Protein AF-A0A832M2N7-F1 (afdb_monomer)

Mean predicted aligned error: 11.15 Å

Nearest PDB structures (foldseek):
  5nnv-assembly1_A  TM=4.434E-01  e=3.931E-01  Bacillus subtilis subsp. subtilis str. 168
  3zx6-assembly1_A  TM=3.342E-01  e=1.175E-01  Archaeoglobus fulgidus DSM 4304
  2z0n-assembly1_A-2  TM=2.954E-01  e=1.966E+00  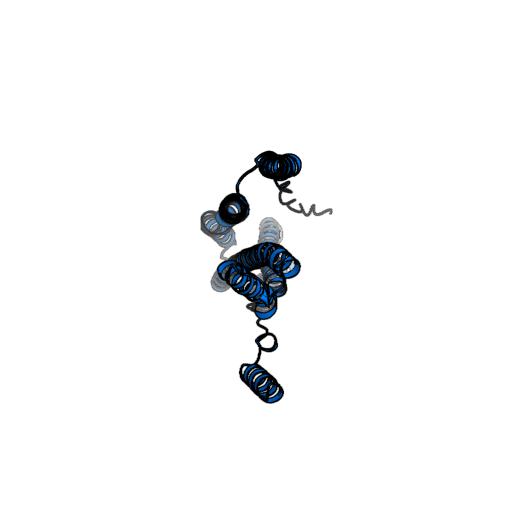Homo sapiens
  4tql-assembly1_A  TM=3.408E-01  e=3.977E+00  synthetic construct

Sequence (297 aa):
MHGLGAIVQTPQHKPKKLNSAALSHLLSQAVEFLVKFKLPDSWKRLIFLGILILIAHGVWKVFCGTGEDIAGKLFHSSEHAVANNNLKDDEKKLASAIQSINPKTVPLAAKHRLKEQTLKVKSRAVNQFKLTTYFYKQFFIAVSMSTMGAVVSVVTLFSISKTGWDNCKSKPLVDIFIVSAGVTVLFSSSIFVFQLEKNITENKTLYLAYAALEDRILTYLATQQFRLSQLANSEVGSSSSTKKEIKRFENRPLEVISLIDGELAAINNIAIGFDATKIPNYQDLQKLTNEVSSNDR

Organism: NCBI:txid2282168

Radius of gyration: 30.92 Å; Cα contacts (8 Å, |Δi|>4): 160; chains: 1; bounding box: 83×36×95 Å

pLDDT: mean 79.58, std 15.97, range [31.0, 96.81]

Structure (mmCIF, N/CA/C/O backbone):
data_AF-A0A832M2N7-F1
#
_entry.id   AF-A0A832M2N7-F1
#
loop_
_atom_site.group_PDB
_atom_site.id
_atom_site.type_symbol
_atom_site.label_atom_id
_atom_site.label_alt_id
_atom_site.label_comp_id
_atom_site.label_asym_id
_atom_site.label_entity_id
_atom_site.label_seq_id
_atom_site.pdbx_PDB_ins_code
_atom_site.Cartn_x
_atom_site.Cartn_y
_atom_site.Cartn_z
_atom_site.occupancy
_atom_site.B_iso_or_equiv
_atom_site.auth_seq_id
_atom_site.auth_comp_id
_atom_site.auth_asym_id
_atom_site.auth_atom_id
_atom_site.pdbx_PDB_model_num
ATOM 1 N N . MET A 1 1 ? 33.193 -10.007 -12.719 1.00 36.97 1 MET A N 1
ATOM 2 C CA . MET A 1 1 ? 33.060 -8.561 -12.440 1.00 36.97 1 MET A CA 1
ATOM 3 C C . MET A 1 1 ? 31.957 -8.385 -11.413 1.00 36.97 1 MET A C 1
ATOM 5 O O . MET A 1 1 ? 30.800 -8.632 -11.723 1.00 36.97 1 MET A O 1
ATOM 9 N N . HIS A 1 2 ? 32.344 -8.091 -10.173 1.00 32.78 2 HIS A N 1
ATOM 10 C CA . HIS A 1 2 ? 31.445 -7.950 -9.030 1.00 32.78 2 HIS A CA 1
ATOM 11 C C . HIS A 1 2 ? 30.699 -6.616 -9.118 1.00 32.78 2 HIS A C 1
ATOM 13 O O . HIS A 1 2 ? 31.280 -5.561 -8.879 1.00 32.78 2 HIS A O 1
ATOM 19 N N . GLY A 1 3 ? 29.419 -6.663 -9.485 1.00 31.39 3 GLY A N 1
ATOM 20 C CA . GLY A 1 3 ? 28.513 -5.533 -9.332 1.00 31.39 3 GLY A CA 1
ATOM 21 C C . GLY A 1 3 ? 28.094 -5.434 -7.872 1.00 31.39 3 GLY A C 1
ATOM 22 O O . GLY A 1 3 ? 27.278 -6.226 -7.407 1.00 31.39 3 GLY A O 1
ATOM 23 N N . LEU A 1 4 ? 28.684 -4.484 -7.150 1.00 33.03 4 LEU A N 1
ATOM 24 C CA . LEU A 1 4 ? 28.200 -4.015 -5.857 1.00 33.03 4 LEU A CA 1
ATOM 25 C C . LEU A 1 4 ? 26.808 -3.406 -6.061 1.00 33.03 4 LEU A C 1
ATOM 27 O O . LEU A 1 4 ? 26.667 -2.212 -6.315 1.00 33.03 4 LEU A O 1
ATOM 31 N N . GLY A 1 5 ? 25.774 -4.240 -5.961 1.00 32.72 5 GLY A N 1
ATOM 32 C CA . GLY A 1 5 ? 24.434 -3.779 -5.643 1.00 32.72 5 GLY A CA 1
ATOM 33 C C . GLY A 1 5 ? 24.490 -3.197 -4.240 1.00 32.72 5 GLY A C 1
ATOM 34 O O . GLY A 1 5 ? 24.406 -3.935 -3.259 1.00 32.72 5 GLY A O 1
ATOM 35 N N . ALA A 1 6 ? 24.706 -1.887 -4.139 1.00 33.28 6 ALA A N 1
ATOM 36 C CA . ALA A 1 6 ? 24.492 -1.166 -2.901 1.00 33.28 6 ALA A CA 1
ATOM 37 C C . ALA A 1 6 ? 23.000 -1.292 -2.585 1.00 33.28 6 ALA A C 1
ATOM 39 O O . ALA A 1 6 ? 22.175 -0.519 -3.066 1.00 33.28 6 ALA A O 1
ATOM 40 N N . ILE A 1 7 ? 22.653 -2.319 -1.806 1.00 34.75 7 ILE A N 1
ATOM 41 C CA . ILE A 1 7 ? 21.410 -2.350 -1.053 1.00 34.75 7 ILE A CA 1
ATOM 42 C C . ILE A 1 7 ? 21.445 -1.045 -0.273 1.00 34.75 7 ILE A C 1
ATOM 44 O O . ILE A 1 7 ? 22.246 -0.900 0.652 1.00 34.75 7 ILE A O 1
ATOM 48 N N . VAL A 1 8 ? 20.647 -0.068 -0.703 1.00 35.53 8 VAL A N 1
ATOM 49 C CA . VAL A 1 8 ? 20.371 1.124 0.085 1.00 35.53 8 VAL A CA 1
ATOM 50 C C . VAL A 1 8 ? 19.789 0.583 1.380 1.00 35.53 8 VAL A C 1
ATOM 52 O O . VAL A 1 8 ? 18.621 0.200 1.441 1.00 35.53 8 VAL A O 1
ATOM 55 N N . GLN A 1 9 ? 20.643 0.446 2.395 1.00 31.00 9 GLN A N 1
ATOM 56 C CA . GLN A 1 9 ? 20.217 0.190 3.753 1.00 31.00 9 GLN A CA 1
ATOM 57 C C . GLN A 1 9 ? 19.400 1.415 4.122 1.00 31.00 9 GLN A C 1
ATOM 59 O O . GLN A 1 9 ? 19.942 2.455 4.494 1.00 31.00 9 GLN A O 1
ATOM 64 N N . THR A 1 10 ? 18.083 1.316 3.947 1.00 34.94 10 THR A N 1
ATOM 65 C CA . THR A 1 10 ? 17.155 2.280 4.516 1.00 34.94 10 THR A CA 1
ATOM 66 C C . THR A 1 10 ? 17.544 2.406 5.983 1.00 34.94 10 THR A C 1
ATOM 68 O O . THR A 1 10 ? 17.626 1.362 6.645 1.00 34.94 10 THR A O 1
ATOM 71 N N . PRO A 1 11 ? 17.855 3.615 6.483 1.00 33.84 11 PRO A N 1
ATOM 72 C CA . PRO A 1 11 ? 18.283 3.788 7.857 1.00 33.84 11 PRO A CA 1
ATOM 73 C C . PRO A 1 11 ? 17.260 3.091 8.746 1.00 33.84 11 PRO A C 1
ATOM 75 O O . PRO A 1 11 ? 16.079 3.436 8.736 1.00 33.84 11 PRO A O 1
ATOM 78 N N . GLN A 1 12 ? 17.715 2.051 9.450 1.00 35.31 12 GLN A N 1
ATOM 79 C CA . GLN A 1 12 ? 16.959 1.372 10.493 1.00 35.31 12 GLN A CA 1
ATOM 80 C C . GLN A 1 12 ? 16.693 2.427 11.559 1.00 35.31 12 GLN A C 1
ATOM 82 O O . GLN A 1 12 ? 17.495 2.636 12.472 1.00 35.31 12 GLN A O 1
ATOM 87 N N . HIS A 1 13 ? 15.600 3.165 11.388 1.00 38.00 13 HIS A N 1
ATOM 88 C CA . HIS A 1 13 ? 15.155 4.141 12.352 1.00 38.00 13 HIS A CA 1
ATOM 89 C C . HIS A 1 13 ? 14.750 3.323 13.568 1.00 38.00 13 HIS A C 1
ATOM 91 O O . HIS A 1 13 ? 13.646 2.786 13.625 1.00 38.00 13 HIS A O 1
ATOM 97 N N . LYS A 1 14 ? 15.675 3.168 14.526 1.00 39.03 14 LYS A N 1
ATOM 98 C CA . LYS A 1 14 ? 15.347 2.615 15.835 1.00 39.03 14 LYS A CA 1
ATOM 99 C C . LYS A 1 14 ? 14.176 3.462 16.325 1.00 39.03 14 LYS A C 1
ATOM 101 O O . LYS A 1 14 ? 14.361 4.678 16.476 1.00 39.03 14 LYS A O 1
ATOM 106 N N . PRO A 1 15 ? 12.968 2.894 16.486 1.00 45.03 15 PRO A N 1
ATOM 107 C CA . PRO A 1 15 ? 11.883 3.658 17.064 1.00 45.03 15 PRO A CA 1
ATOM 108 C C . PRO A 1 15 ? 12.415 4.166 18.400 1.00 45.03 15 PRO A C 1
ATOM 110 O O . PRO A 1 15 ? 13.055 3.401 19.132 1.00 45.03 15 PRO A O 1
ATOM 113 N N . LYS A 1 16 ? 12.234 5.462 18.693 1.00 50.84 16 LYS A N 1
ATOM 114 C CA . LYS A 1 16 ? 12.443 5.956 20.057 1.00 50.84 16 LYS A CA 1
ATOM 115 C C . LYS A 1 16 ? 11.579 5.051 20.918 1.00 50.84 16 LYS A C 1
ATOM 117 O O . LYS A 1 16 ? 10.356 5.134 20.840 1.00 50.84 16 LYS A O 1
ATOM 122 N N . LYS A 1 17 ? 12.212 4.110 21.628 1.00 49.06 17 LYS A N 1
ATOM 123 C CA . LYS A 1 17 ? 11.507 3.180 22.496 1.00 49.06 17 LYS A CA 1
ATOM 124 C C . LYS A 1 17 ? 10.756 4.072 23.461 1.00 49.06 17 LYS A C 1
ATOM 126 O O . LYS A 1 17 ? 11.385 4.794 24.235 1.00 49.06 17 LYS A O 1
ATOM 131 N N . LEU A 1 18 ? 9.430 4.078 23.344 1.00 50.06 18 LEU A N 1
ATOM 132 C CA . LEU A 1 18 ? 8.576 4.629 24.375 1.00 50.06 18 LEU A CA 1
ATOM 133 C C . LEU A 1 18 ? 9.081 3.976 25.660 1.00 50.06 18 LEU A C 1
ATOM 135 O O . LEU A 1 18 ? 9.142 2.747 25.722 1.00 50.06 18 LEU A O 1
ATOM 139 N N . ASN A 1 19 ? 9.609 4.777 26.586 1.00 72.50 19 ASN A N 1
ATOM 140 C CA . ASN A 1 19 ? 10.281 4.243 27.757 1.00 72.50 19 ASN A CA 1
ATOM 141 C C . ASN A 1 19 ? 9.211 3.518 28.574 1.00 72.50 19 ASN A C 1
ATOM 143 O O . ASN A 1 19 ? 8.433 4.156 29.281 1.00 72.50 19 ASN A O 1
ATOM 147 N N . SER A 1 20 ? 9.111 2.200 28.403 1.00 64.25 20 SER A N 1
ATOM 148 C CA . SER A 1 20 ? 8.071 1.383 29.025 1.00 64.25 20 SER A CA 1
ATOM 149 C C . SER A 1 20 ? 8.113 1.533 30.540 1.00 64.25 20 SER A C 1
ATOM 151 O O . SER A 1 20 ? 7.063 1.514 31.169 1.00 64.25 20 SER A O 1
ATOM 153 N N . ALA A 1 21 ? 9.302 1.806 31.092 1.00 72.12 21 ALA A N 1
ATOM 154 C CA . ALA A 1 21 ? 9.511 2.135 32.493 1.00 72.12 21 ALA A CA 1
ATOM 155 C C . ALA A 1 21 ? 8.825 3.447 32.912 1.00 72.12 21 ALA A C 1
ATOM 157 O O . ALA A 1 21 ? 8.269 3.525 34.002 1.00 72.12 21 ALA A O 1
ATOM 158 N N . ALA A 1 22 ? 8.812 4.473 32.056 1.00 72.12 22 ALA A N 1
ATOM 159 C CA . ALA A 1 22 ? 8.130 5.733 32.356 1.00 72.12 22 ALA A CA 1
ATOM 160 C C . ALA A 1 22 ? 6.604 5.561 32.342 1.00 72.12 22 ALA A C 1
ATOM 162 O O . ALA A 1 22 ? 5.918 6.099 33.209 1.00 72.12 22 ALA A O 1
ATOM 163 N N . LEU A 1 23 ? 6.075 4.772 31.398 1.00 66.62 23 LEU A N 1
ATOM 164 C CA . LEU A 1 23 ? 4.641 4.486 31.320 1.00 66.62 23 LEU A CA 1
ATOM 165 C C . LEU A 1 23 ? 4.178 3.598 32.487 1.00 66.62 23 LEU A C 1
ATOM 167 O O . LEU A 1 23 ? 3.158 3.887 33.108 1.00 66.62 23 LEU A O 1
ATOM 171 N N . SER A 1 24 ? 4.941 2.551 32.823 1.00 70.81 24 SER A N 1
ATOM 172 C CA . SER A 1 24 ? 4.634 1.675 33.959 1.00 70.81 24 SER A CA 1
ATOM 173 C C . SER A 1 24 ? 4.726 2.419 35.289 1.00 70.81 24 SER A C 1
ATOM 175 O O . SER A 1 24 ? 3.896 2.198 36.163 1.00 70.81 24 SER A O 1
ATOM 177 N N . HIS A 1 25 ? 5.686 3.336 35.433 1.00 76.56 25 HIS A N 1
ATOM 178 C CA . HIS A 1 25 ? 5.817 4.168 36.627 1.00 76.56 25 HIS A CA 1
ATOM 179 C C . HIS A 1 25 ? 4.642 5.146 36.778 1.00 76.56 25 HIS A C 1
ATOM 181 O O . HIS A 1 25 ? 4.087 5.265 37.867 1.00 76.56 25 HIS A O 1
ATOM 187 N N . LEU A 1 26 ? 4.198 5.786 35.689 1.00 70.50 26 LEU A N 1
ATOM 188 C CA . LEU A 1 26 ? 3.006 6.647 35.690 1.00 70.50 26 LEU A CA 1
ATOM 189 C C . LEU A 1 26 ? 1.730 5.875 36.051 1.00 70.50 26 LEU A C 1
ATOM 191 O O . LEU A 1 26 ? 0.936 6.346 36.864 1.00 70.50 26 LEU A O 1
ATOM 195 N N . LEU A 1 27 ? 1.550 4.676 35.486 1.00 69.25 27 LEU A N 1
ATOM 196 C CA . LEU A 1 27 ? 0.417 3.806 35.814 1.00 69.25 27 LEU A CA 1
ATOM 197 C C . LEU A 1 27 ? 0.468 3.342 37.275 1.00 69.25 27 LEU A C 1
ATOM 199 O O . LEU A 1 27 ? -0.551 3.383 37.959 1.00 69.25 27 LEU A O 1
ATOM 203 N N . SER A 1 28 ? 1.650 2.973 37.775 1.00 76.25 28 SER A N 1
ATOM 204 C CA . SER A 1 28 ? 1.849 2.585 39.176 1.00 76.25 28 SER A CA 1
ATOM 205 C C . SER A 1 28 ? 1.520 3.732 40.134 1.00 76.25 28 SER A C 1
ATOM 207 O O . SER A 1 28 ? 0.791 3.528 41.100 1.00 76.25 28 SER A O 1
ATOM 209 N N . GLN A 1 29 ? 1.983 4.954 39.845 1.00 75.69 29 GLN A N 1
ATOM 210 C CA . GLN A 1 29 ? 1.681 6.131 40.666 1.00 75.69 29 GLN A CA 1
ATOM 211 C C . GLN A 1 29 ? 0.193 6.493 40.649 1.00 75.69 29 GLN A C 1
ATOM 213 O O . GLN A 1 29 ? -0.363 6.840 41.690 1.00 75.69 29 GLN A O 1
ATOM 218 N N . ALA A 1 30 ? -0.475 6.379 39.498 1.00 66.00 30 ALA A N 1
ATOM 219 C CA . ALA A 1 30 ? -1.913 6.621 39.401 1.00 66.00 30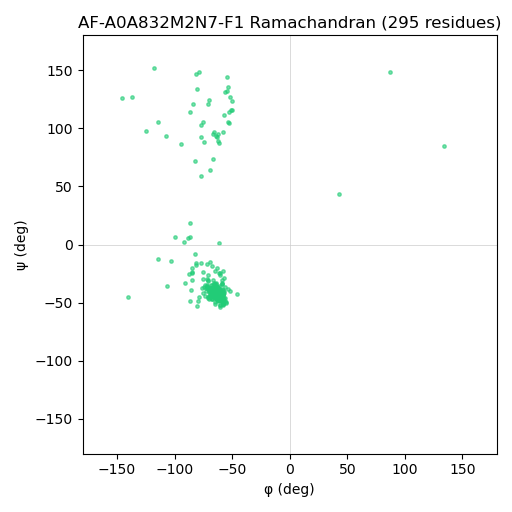 ALA A CA 1
ATOM 220 C C . ALA A 1 30 ? -2.723 5.599 40.221 1.00 66.00 30 ALA A C 1
ATOM 222 O O . ALA A 1 30 ? -3.681 5.974 40.902 1.00 66.00 30 ALA A O 1
ATOM 223 N N . VAL A 1 31 ? -2.318 4.324 40.204 1.00 71.62 31 VAL A N 1
ATOM 224 C CA . VAL A 1 31 ? -2.941 3.260 41.007 1.00 71.62 31 VAL A CA 1
ATOM 225 C C . VAL A 1 31 ? -2.695 3.479 42.501 1.00 71.62 31 VAL A C 1
ATOM 227 O O . VAL A 1 31 ? -3.646 3.434 43.279 1.00 71.62 31 VAL A O 1
ATOM 230 N N . GLU A 1 32 ? -1.464 3.780 42.921 1.00 75.88 32 GLU A N 1
ATOM 231 C CA . GLU A 1 32 ? -1.165 4.072 44.331 1.00 75.88 32 GLU A CA 1
ATOM 232 C C . GLU A 1 32 ? -1.924 5.296 44.853 1.00 75.88 32 GLU A C 1
ATOM 234 O O . GLU A 1 32 ? -2.424 5.284 45.983 1.00 75.88 32 GLU A O 1
ATOM 239 N N . PHE A 1 33 ? -2.060 6.339 44.030 1.00 72.19 33 PHE A N 1
ATOM 240 C CA . PHE A 1 33 ? -2.830 7.532 44.372 1.00 72.19 33 PHE A CA 1
ATOM 241 C C . PHE A 1 33 ? -4.315 7.205 44.594 1.00 72.19 33 PHE A C 1
ATOM 243 O O . PHE A 1 33 ? -4.911 7.651 45.579 1.00 72.19 33 PHE A O 1
ATOM 250 N N . LEU A 1 34 ? -4.897 6.365 43.731 1.00 57.31 34 LEU A N 1
ATOM 251 C CA . LEU A 1 34 ? -6.278 5.887 43.856 1.00 57.31 34 LEU A CA 1
ATOM 252 C C . LEU A 1 34 ? -6.500 5.004 45.093 1.00 57.31 34 LEU A C 1
ATOM 254 O O . LEU A 1 34 ? -7.577 5.052 45.686 1.00 57.31 34 LEU A O 1
ATOM 258 N N . VAL A 1 35 ? -5.500 4.213 45.490 1.00 71.69 35 VAL A N 1
ATOM 259 C CA . VAL A 1 35 ? -5.583 3.332 46.666 1.00 71.69 35 VAL A CA 1
ATOM 260 C C . VAL A 1 35 ? -5.451 4.119 47.976 1.00 71.69 35 VAL A C 1
ATOM 262 O O . VAL A 1 35 ? -6.140 3.803 48.947 1.00 71.69 35 VAL A O 1
ATOM 265 N N . LYS A 1 36 ? -4.606 5.158 48.026 1.00 78.88 36 LYS A N 1
ATOM 266 C CA . LYS A 1 36 ? -4.359 5.934 49.258 1.00 78.88 36 LYS A CA 1
ATOM 267 C C . LYS A 1 36 ? -5.487 6.895 49.640 1.00 78.88 36 LYS A C 1
ATOM 269 O O . LYS A 1 36 ? -5.671 7.158 50.828 1.00 78.88 36 LYS A O 1
ATOM 274 N N . PHE A 1 37 ? -6.245 7.427 48.684 1.00 67.31 37 PHE A N 1
ATOM 275 C CA . PHE A 1 37 ? -7.312 8.379 48.996 1.00 67.31 37 PHE A CA 1
ATOM 276 C C . PHE A 1 37 ? -8.634 7.668 49.332 1.00 67.31 37 PHE A C 1
ATOM 278 O O . PHE A 1 37 ? -9.286 7.075 48.471 1.00 67.31 37 PHE A O 1
ATOM 285 N N . LYS A 1 38 ? -9.085 7.792 50.593 1.00 82.00 38 LYS A N 1
ATOM 286 C CA . LYS A 1 38 ? -10.446 7.431 51.047 1.00 82.00 38 LYS A CA 1
ATOM 287 C C . LYS A 1 38 ? -11.489 8.401 50.471 1.00 82.00 38 LYS A C 1
ATOM 289 O O . LYS A 1 38 ? -12.134 9.154 51.191 1.00 82.00 38 LYS A O 1
ATOM 294 N N . LEU A 1 39 ? -11.635 8.408 49.154 1.00 76.44 39 LEU A N 1
ATOM 295 C CA . LEU A 1 39 ? -12.686 9.155 48.479 1.00 76.44 39 LEU A CA 1
ATOM 296 C C . LEU A 1 39 ? -14.019 8.398 48.571 1.00 76.44 39 LEU A C 1
ATOM 298 O O . LEU A 1 39 ? -14.017 7.161 48.560 1.00 76.44 39 LEU A O 1
ATOM 302 N N . PRO A 1 40 ? -15.157 9.111 48.617 1.00 82.56 40 PRO A N 1
ATOM 303 C CA . PRO A 1 40 ? -16.463 8.497 48.418 1.00 82.56 40 PRO A CA 1
ATOM 304 C C . PRO A 1 40 ? -16.488 7.739 47.084 1.00 82.56 40 PRO A C 1
ATOM 306 O O . PRO A 1 40 ? -15.895 8.187 46.100 1.00 82.56 40 PRO A O 1
ATOM 309 N N . ASP A 1 41 ? -17.178 6.600 47.019 1.00 75.56 41 ASP A N 1
ATOM 310 C CA . ASP A 1 41 ? -17.127 5.723 45.838 1.00 75.56 41 ASP A CA 1
ATOM 311 C C . ASP A 1 41 ? -17.622 6.392 44.544 1.00 75.56 41 ASP A C 1
ATOM 313 O O . ASP A 1 41 ? -17.182 6.031 43.451 1.00 75.56 41 ASP A O 1
ATOM 317 N N . SER A 1 42 ? -18.469 7.420 44.648 1.00 70.94 42 SER A N 1
ATOM 318 C CA . SER A 1 42 ? -18.873 8.269 43.520 1.00 70.94 42 SER A CA 1
ATOM 319 C C . SER A 1 42 ? -17.702 9.059 42.918 1.00 70.94 42 SER A C 1
ATOM 321 O O . SER A 1 42 ? -17.574 9.142 41.697 1.00 70.94 42 SER A O 1
ATOM 323 N N . TRP A 1 43 ? -16.800 9.575 43.755 1.00 75.62 43 TRP A N 1
ATOM 324 C CA . TRP A 1 43 ? -15.626 10.337 43.326 1.00 75.62 43 TRP A CA 1
ATOM 325 C C . TRP A 1 43 ? -14.538 9.447 42.731 1.00 75.62 43 TRP A C 1
ATOM 327 O O . TRP A 1 43 ? -13.925 9.821 41.732 1.00 75.62 43 TRP A O 1
ATOM 337 N N . LYS A 1 44 ? -14.342 8.237 43.273 1.00 73.38 44 LYS A N 1
ATOM 338 C CA . LYS A 1 44 ? -13.405 7.260 42.694 1.00 73.38 44 LYS A CA 1
ATOM 339 C C . LYS A 1 44 ? -13.772 6.922 41.250 1.00 73.38 44 LYS A C 1
ATOM 341 O O . LYS A 1 44 ? -12.889 6.871 40.403 1.00 73.38 44 LYS A O 1
ATOM 346 N N . ARG A 1 45 ? -15.067 6.756 40.952 1.00 70.19 45 ARG A N 1
ATOM 347 C CA . ARG A 1 45 ? -15.557 6.482 39.589 1.00 70.19 45 ARG A CA 1
ATOM 348 C C . ARG A 1 45 ? -15.286 7.644 38.632 1.00 70.19 45 ARG A C 1
ATOM 350 O O . ARG A 1 45 ? -14.803 7.404 37.532 1.00 70.19 45 ARG A O 1
ATOM 357 N N . LEU A 1 46 ? -15.545 8.883 39.056 1.00 69.56 46 LEU A N 1
ATOM 358 C CA . LEU A 1 46 ? -15.286 10.088 38.253 1.00 69.56 46 LEU A CA 1
ATOM 359 C C . LEU A 1 46 ? -13.797 10.286 37.959 1.00 69.56 46 LEU A C 1
ATOM 361 O O . LEU A 1 46 ? -13.424 10.550 36.819 1.00 69.56 46 LEU A O 1
ATOM 365 N N . ILE A 1 47 ? -12.943 10.110 38.968 1.00 73.12 47 ILE A N 1
ATOM 366 C CA . ILE A 1 47 ? -11.489 10.234 38.811 1.00 73.12 47 ILE A CA 1
ATOM 367 C C . ILE A 1 47 ? -10.956 9.120 37.912 1.00 73.12 47 ILE A C 1
ATOM 369 O O . ILE A 1 47 ? -10.144 9.389 37.031 1.00 73.12 47 ILE A O 1
ATOM 373 N N . PHE A 1 48 ? -11.450 7.890 38.070 1.00 71.06 48 PHE A N 1
ATOM 374 C CA . PHE A 1 48 ? -11.065 6.781 37.202 1.00 71.06 48 PHE A CA 1
ATOM 375 C C . PHE A 1 48 ? -11.461 7.048 35.747 1.00 71.06 48 PHE A C 1
ATOM 377 O O . PHE A 1 48 ? -10.636 6.871 34.857 1.00 71.06 48 PHE A O 1
ATOM 384 N N . LEU A 1 49 ? -12.678 7.548 35.507 1.00 69.56 49 LEU A N 1
ATOM 385 C CA . LEU A 1 49 ? -13.140 7.929 34.171 1.00 69.56 49 LEU A CA 1
ATOM 386 C C . LEU A 1 49 ? -12.282 9.055 33.576 1.00 69.56 49 LEU A C 1
ATOM 38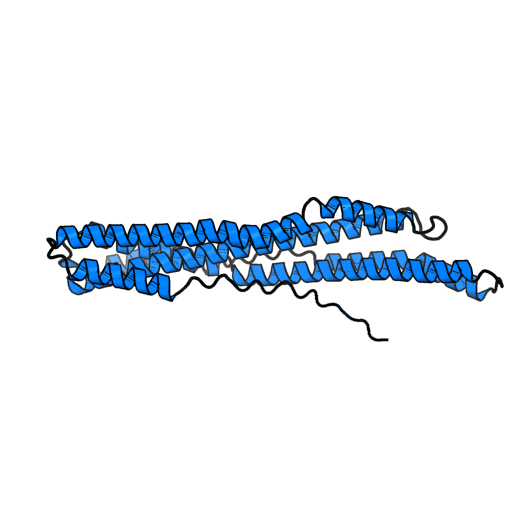8 O O . LEU A 1 49 ? -11.883 8.975 32.419 1.00 69.56 49 LEU A O 1
ATOM 392 N N . GLY A 1 50 ? -11.948 10.073 34.375 1.00 72.56 50 GLY A N 1
ATOM 393 C CA . GLY A 1 50 ? -11.078 11.177 33.967 1.00 72.56 50 GLY A CA 1
ATOM 394 C C . GLY A 1 50 ? -9.663 10.717 33.613 1.00 72.56 50 GLY A C 1
ATOM 395 O O . GLY A 1 50 ? -9.124 11.131 32.590 1.00 72.56 50 GLY A O 1
ATOM 396 N N . ILE A 1 51 ? -9.086 9.803 34.399 1.00 72.88 51 ILE A N 1
ATOM 397 C CA . ILE A 1 51 ? -7.793 9.171 34.098 1.00 72.88 51 ILE A CA 1
ATOM 398 C C . ILE A 1 51 ? -7.891 8.352 32.810 1.00 72.88 51 ILE A C 1
ATOM 400 O O . ILE A 1 51 ? -6.999 8.434 31.974 1.00 72.88 51 ILE A O 1
ATOM 404 N N . LEU A 1 52 ? -8.980 7.612 32.603 1.00 71.00 52 LEU A N 1
ATOM 405 C CA . LEU A 1 52 ? -9.187 6.811 31.396 1.00 71.00 52 LEU A CA 1
ATOM 406 C C . LEU A 1 52 ? -9.330 7.688 30.149 1.00 71.00 52 LEU A C 1
ATOM 408 O O . LEU A 1 52 ? -8.738 7.375 29.122 1.00 71.00 52 LEU A O 1
ATOM 412 N N . ILE A 1 53 ? -10.034 8.817 30.253 1.00 73.56 53 ILE A N 1
ATOM 413 C CA . ILE A 1 53 ? -10.140 9.824 29.189 1.00 73.56 53 ILE A CA 1
ATOM 414 C C . ILE A 1 53 ? -8.783 10.480 28.934 1.00 73.56 53 ILE A C 1
ATOM 416 O O . ILE A 1 53 ? -8.412 10.656 27.780 1.00 73.56 53 ILE A O 1
ATOM 420 N N . LEU A 1 54 ? -8.009 10.806 29.971 1.00 69.50 54 LEU A N 1
ATOM 421 C CA . LEU A 1 54 ? -6.670 11.383 29.821 1.00 69.50 54 LEU A CA 1
ATOM 422 C C . LEU A 1 54 ? -5.669 10.387 29.230 1.00 69.50 54 LEU A C 1
ATOM 424 O O . LEU A 1 54 ? -4.845 10.785 28.412 1.00 69.50 54 LEU A O 1
ATOM 428 N N . ILE A 1 55 ? -5.754 9.105 29.589 1.00 72.50 55 ILE A N 1
ATOM 429 C CA . ILE A 1 55 ? -4.963 8.034 28.975 1.00 72.50 55 ILE A CA 1
ATOM 430 C C . ILE A 1 55 ? -5.413 7.842 27.534 1.00 72.50 55 ILE A C 1
ATOM 432 O O . ILE A 1 55 ? -4.566 7.818 26.656 1.00 72.50 55 ILE A O 1
ATOM 436 N N . ALA A 1 56 ? -6.714 7.772 27.255 1.00 68.25 56 ALA A N 1
ATOM 437 C CA . ALA A 1 56 ? -7.227 7.638 25.897 1.00 68.25 56 ALA A CA 1
ATOM 438 C C . ALA A 1 56 ? -6.833 8.838 25.028 1.00 68.25 56 ALA A C 1
ATOM 440 O O . ALA A 1 56 ? -6.377 8.654 23.909 1.00 68.25 56 ALA A O 1
ATOM 441 N N . HIS A 1 57 ? -6.925 10.057 25.554 1.00 72.31 57 HIS A N 1
ATOM 442 C CA . HIS A 1 57 ? -6.529 11.285 24.873 1.00 72.31 57 HIS A CA 1
ATOM 443 C C . HIS A 1 57 ? -5.006 11.421 24.756 1.00 72.31 57 HIS A C 1
ATOM 445 O O . HIS A 1 57 ? -4.512 11.933 23.759 1.00 72.31 57 HIS A O 1
ATOM 451 N N . GLY A 1 58 ? -4.240 10.954 25.743 1.00 70.12 58 GLY A N 1
ATOM 452 C CA . GLY A 1 58 ? -2.780 10.896 25.701 1.00 70.12 58 GLY A CA 1
ATOM 453 C C . GLY A 1 58 ? -2.292 9.864 24.689 1.00 70.12 58 GLY A C 1
ATOM 454 O O . GLY A 1 58 ? -1.450 10.181 23.858 1.00 70.12 58 GLY A O 1
ATOM 455 N N . VAL A 1 59 ? -2.883 8.669 24.691 1.00 68.00 59 VAL A N 1
ATOM 456 C CA . VAL A 1 59 ? -2.672 7.625 23.684 1.00 68.00 59 VAL A CA 1
ATOM 457 C C . VAL A 1 59 ? -3.104 8.134 22.322 1.00 68.00 59 VAL A C 1
ATOM 459 O O . VAL A 1 59 ? -2.336 7.965 21.397 1.00 68.00 59 VAL A O 1
ATOM 462 N N . TRP A 1 60 ? -4.233 8.831 22.192 1.00 70.44 60 TRP A N 1
ATOM 463 C CA . TRP A 1 60 ? -4.676 9.461 20.946 1.00 70.44 60 TRP A CA 1
ATOM 464 C C . TRP A 1 60 ? -3.729 10.570 20.491 1.00 70.44 60 TRP A C 1
ATOM 466 O O . TRP A 1 60 ? -3.363 10.606 19.332 1.00 70.44 60 TRP A O 1
ATOM 476 N N . LYS A 1 61 ? -3.247 11.453 21.369 1.00 67.62 61 LYS A N 1
ATOM 477 C CA . LYS A 1 61 ? -2.258 12.482 21.002 1.00 67.62 61 LYS A CA 1
ATOM 478 C C . LYS A 1 61 ? -0.904 11.888 20.647 1.00 67.62 61 LYS A C 1
ATOM 480 O O . LYS A 1 61 ? -0.234 12.412 19.768 1.00 67.62 61 LYS A O 1
ATOM 485 N N . VAL A 1 62 ? -0.490 10.811 21.301 1.00 63.53 62 VAL A N 1
ATOM 486 C CA . VAL A 1 62 ? 0.719 10.081 20.917 1.00 63.53 62 VAL A CA 1
ATOM 487 C C . VAL A 1 62 ? 0.458 9.341 19.602 1.00 63.53 62 VAL A C 1
ATOM 489 O O . VAL A 1 62 ? 1.220 9.478 18.667 1.00 63.53 62 VAL A O 1
ATOM 492 N N . PHE A 1 63 ? -0.664 8.662 19.416 1.00 61.38 63 PHE A N 1
ATOM 493 C CA . PHE A 1 63 ? -0.948 7.931 18.180 1.00 61.38 63 PHE A CA 1
ATOM 494 C C . PHE A 1 63 ? -1.221 8.835 16.980 1.00 61.38 63 PHE A C 1
ATOM 496 O O . PHE A 1 63 ? -0.679 8.586 15.913 1.00 61.38 63 PHE A O 1
ATOM 503 N N . CYS A 1 64 ? -2.014 9.888 17.131 1.00 61.88 64 CYS A N 1
ATOM 504 C CA . CYS A 1 64 ? -2.306 10.857 16.082 1.00 61.88 64 CYS A CA 1
ATOM 505 C C . CYS A 1 64 ? -1.175 11.865 15.938 1.00 61.88 64 CYS A C 1
ATOM 507 O O . CYS A 1 64 ? -0.688 12.042 14.839 1.00 61.88 64 CYS A O 1
ATOM 509 N N . GLY A 1 65 ? -0.684 12.463 17.024 1.00 58.16 65 GLY A N 1
ATOM 510 C CA . GLY A 1 65 ? 0.389 13.458 16.953 1.00 58.16 65 GLY A CA 1
ATOM 511 C C . GLY A 1 65 ? 1.762 12.843 16.697 1.00 58.16 65 GLY A C 1
ATOM 512 O O . GLY A 1 65 ? 2.513 13.342 15.874 1.00 58.16 65 GLY A O 1
ATOM 513 N N . THR A 1 66 ? 2.104 11.725 17.337 1.00 55.31 66 THR A N 1
ATOM 514 C CA . THR A 1 66 ? 3.369 11.018 17.086 1.00 55.31 66 THR A CA 1
ATOM 515 C C . THR A 1 66 ? 3.260 10.071 15.890 1.00 55.31 66 THR A C 1
ATOM 517 O O . TH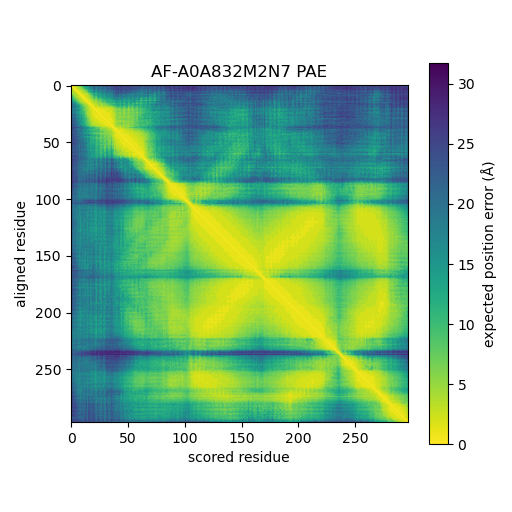R A 1 66 ? 4.278 9.791 15.274 1.00 55.31 66 THR A O 1
ATOM 520 N N . GLY A 1 67 ? 2.069 9.605 15.504 1.00 53.69 67 GLY A N 1
ATOM 521 C CA . GLY A 1 67 ? 1.855 8.914 14.230 1.00 53.69 67 GLY A CA 1
ATOM 522 C C . GLY A 1 67 ? 1.889 9.868 13.041 1.00 53.69 67 GLY A C 1
ATOM 523 O O . GLY A 1 67 ? 2.594 9.575 12.087 1.00 53.69 67 GLY A O 1
ATOM 524 N N . GLU A 1 68 ? 1.246 11.036 13.091 1.00 55.56 68 GLU A N 1
ATOM 525 C CA . GLU A 1 68 ? 1.431 12.070 12.062 1.00 55.56 68 GLU A CA 1
ATOM 526 C C . GLU A 1 68 ? 2.854 12.600 12.041 1.00 55.56 68 GLU A C 1
ATOM 528 O O . GLU A 1 68 ? 3.343 12.882 10.964 1.00 55.56 68 GLU A O 1
ATOM 533 N N . ASP A 1 69 ? 3.554 12.700 13.170 1.00 61.50 69 ASP A N 1
ATOM 534 C CA . ASP A 1 69 ? 4.914 13.241 13.168 1.00 61.50 69 ASP A CA 1
ATOM 535 C C . ASP A 1 69 ? 5.973 12.173 12.840 1.00 61.50 69 ASP A C 1
ATOM 537 O O . ASP A 1 69 ? 6.971 12.492 12.215 1.00 61.50 69 ASP A O 1
ATOM 541 N N . ILE A 1 70 ? 5.778 10.889 13.171 1.00 58.31 70 ILE A N 1
ATOM 542 C CA . ILE A 1 70 ? 6.703 9.799 12.791 1.00 58.31 70 ILE A CA 1
ATOM 543 C C . ILE A 1 70 ? 6.361 9.253 11.412 1.00 58.31 70 ILE A C 1
ATOM 545 O O . ILE A 1 70 ? 7.258 9.137 10.587 1.00 58.31 70 ILE A O 1
ATOM 549 N N . ALA A 1 71 ? 5.096 8.934 11.134 1.00 55.94 71 ALA A N 1
ATOM 550 C CA . ALA A 1 71 ? 4.677 8.573 9.787 1.00 55.94 71 ALA A CA 1
ATOM 551 C C . ALA A 1 71 ? 4.804 9.801 8.883 1.00 55.94 71 ALA A C 1
ATOM 553 O O . ALA A 1 71 ? 5.305 9.665 7.785 1.00 55.94 71 ALA A O 1
ATOM 554 N N . GLY A 1 72 ? 4.494 11.014 9.335 1.00 60.25 72 GLY A N 1
ATOM 555 C CA . GLY A 1 72 ? 4.867 12.225 8.604 1.00 60.25 72 GLY A CA 1
ATOM 556 C C . GLY A 1 72 ? 6.371 12.329 8.448 1.00 60.25 72 GLY A C 1
ATOM 557 O O . GLY A 1 72 ? 6.809 12.368 7.330 1.00 60.25 72 GLY A O 1
ATOM 558 N N . LYS A 1 73 ? 7.234 12.268 9.461 1.00 65.75 73 LYS A N 1
ATOM 559 C CA . LYS A 1 73 ? 8.687 12.391 9.201 1.00 65.75 73 LYS A CA 1
ATOM 560 C C . LYS A 1 73 ? 9.272 11.259 8.354 1.00 65.75 73 LYS A C 1
ATOM 562 O O . LYS A 1 73 ? 10.120 11.544 7.521 1.00 65.75 73 LYS A O 1
ATOM 567 N N . LEU A 1 74 ? 8.832 10.009 8.496 1.00 59.41 74 LEU A N 1
ATOM 568 C CA . LEU A 1 74 ? 9.260 8.897 7.635 1.00 59.41 74 LEU A CA 1
ATOM 569 C C . LEU A 1 74 ? 8.684 9.030 6.222 1.00 59.41 74 LEU A C 1
ATOM 571 O O . LEU A 1 74 ? 9.428 8.909 5.250 1.00 59.41 74 LEU A O 1
ATOM 575 N N . PHE A 1 75 ? 7.388 9.324 6.105 1.00 60.62 75 PHE A N 1
ATOM 576 C CA . PHE A 1 75 ? 6.705 9.460 4.824 1.00 60.62 75 PHE A CA 1
ATOM 577 C C . PHE A 1 75 ? 6.955 10.820 4.189 1.00 60.62 75 PHE A C 1
ATOM 579 O O . PHE A 1 75 ? 7.489 10.776 3.111 1.00 60.62 75 PHE A O 1
ATOM 586 N N . HIS A 1 76 ? 6.752 11.986 4.805 1.00 59.16 76 HIS A N 1
ATOM 587 C CA . HIS A 1 76 ? 7.236 13.299 4.327 1.00 59.16 76 HIS A CA 1
ATOM 588 C C . HIS A 1 76 ? 8.730 13.323 4.011 1.00 59.16 76 HIS A C 1
ATOM 590 O O . HIS A 1 76 ? 9.072 13.925 3.003 1.00 59.16 76 HIS A O 1
ATOM 596 N N . SER A 1 77 ? 9.636 12.696 4.774 1.00 58.50 77 SER A N 1
ATOM 597 C CA . SER A 1 77 ? 11.043 12.643 4.330 1.00 58.50 77 SER A CA 1
ATOM 598 C C . SER A 1 77 ? 11.163 11.852 3.025 1.00 58.50 77 SER A C 1
ATOM 600 O O . SER A 1 77 ? 11.774 12.334 2.077 1.00 58.50 77 SER A O 1
ATOM 602 N N . SER A 1 78 ? 10.482 10.706 2.905 1.00 56.75 78 SER A N 1
ATOM 603 C CA . SER A 1 78 ? 10.445 9.943 1.649 1.00 56.75 78 SER A CA 1
ATOM 604 C C . SER A 1 78 ? 9.618 10.604 0.534 1.00 56.75 78 SER A C 1
ATOM 606 O O . SER A 1 78 ? 9.947 10.472 -0.628 1.00 56.75 78 SER A O 1
ATOM 608 N N . GLU A 1 79 ? 8.575 11.360 0.851 1.00 56.72 79 GLU A N 1
ATOM 609 C CA . GLU A 1 79 ? 7.556 11.897 -0.051 1.00 56.72 79 GLU A CA 1
ATOM 610 C C . GLU A 1 79 ? 7.997 13.279 -0.537 1.00 56.72 79 GLU A C 1
ATOM 612 O O . GLU A 1 79 ? 7.817 13.593 -1.704 1.00 56.72 79 GLU A O 1
ATOM 617 N N . HIS A 1 80 ? 8.710 14.070 0.271 1.00 53.06 80 HIS A N 1
ATOM 618 C CA . HIS A 1 80 ? 9.464 15.225 -0.225 1.00 53.06 80 HIS A CA 1
ATOM 619 C C . HIS A 1 80 ? 10.725 14.804 -0.985 1.00 53.06 80 HIS A C 1
ATOM 621 O O . HIS A 1 80 ? 11.052 15.452 -1.982 1.00 53.06 80 HIS A O 1
ATOM 627 N N . ALA A 1 81 ? 11.399 13.718 -0.583 1.00 56.09 81 ALA A N 1
ATOM 628 C CA . ALA A 1 81 ? 12.517 13.172 -1.353 1.00 56.09 81 ALA A CA 1
ATOM 629 C C . ALA A 1 81 ? 12.073 12.503 -2.666 1.00 56.09 81 ALA A C 1
ATOM 631 O O . ALA A 1 81 ? 12.856 12.457 -3.604 1.00 56.09 81 ALA A O 1
ATOM 632 N N . VAL A 1 82 ? 10.845 12.000 -2.785 1.00 57.50 82 VAL A N 1
ATOM 633 C CA . VAL A 1 82 ? 10.404 11.278 -3.994 1.00 57.50 82 VAL A CA 1
ATOM 634 C C . VAL A 1 82 ? 9.429 12.093 -4.851 1.00 57.50 82 VAL A C 1
ATOM 636 O O . VAL A 1 82 ? 9.493 12.009 -6.075 1.00 57.50 82 VAL A O 1
ATOM 639 N N . ALA A 1 83 ? 8.540 12.905 -4.271 1.00 58.91 83 ALA A N 1
ATOM 640 C CA . ALA A 1 83 ? 7.318 13.315 -4.970 1.00 58.91 83 ALA A CA 1
ATOM 641 C C . ALA A 1 83 ? 7.281 14.738 -5.554 1.00 58.91 83 ALA A C 1
ATOM 643 O O . ALA A 1 83 ? 6.389 14.966 -6.363 1.00 58.91 83 ALA A O 1
ATOM 644 N N . ASN A 1 84 ? 8.174 15.689 -5.220 1.00 55.09 84 ASN A N 1
ATOM 645 C CA . ASN A 1 84 ? 8.009 17.062 -5.756 1.00 55.09 84 ASN A CA 1
ATOM 646 C C . ASN A 1 84 ? 9.270 17.822 -6.194 1.00 55.09 84 ASN A C 1
ATOM 648 O O . ASN A 1 84 ? 9.251 18.401 -7.278 1.00 55.09 84 ASN A O 1
ATOM 652 N N . ASN A 1 85 ? 10.366 17.818 -5.430 1.00 56.09 85 ASN A N 1
ATOM 653 C CA . ASN A 1 85 ? 11.579 18.535 -5.865 1.00 56.09 85 ASN A CA 1
ATOM 654 C C . ASN A 1 85 ? 12.451 17.662 -6.780 1.00 56.09 85 ASN A C 1
ATOM 656 O O . ASN A 1 85 ? 12.892 18.113 -7.832 1.00 5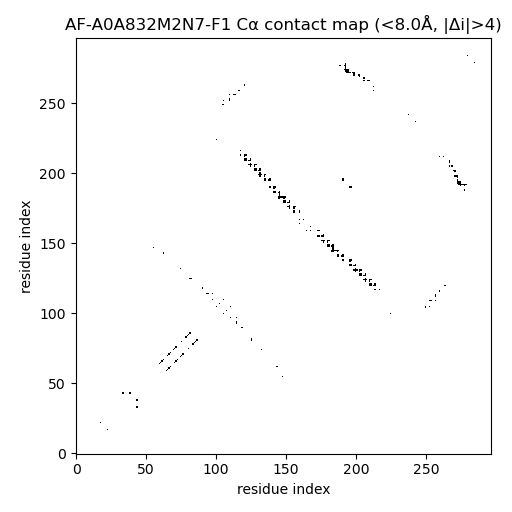6.09 85 ASN A O 1
ATOM 660 N N . ASN A 1 86 ? 12.562 16.368 -6.472 1.00 60.97 86 ASN A N 1
ATOM 661 C CA . ASN A 1 86 ? 13.322 15.437 -7.302 1.00 60.97 86 ASN A CA 1
ATOM 662 C C . ASN A 1 86 ? 12.599 15.043 -8.592 1.00 60.97 86 ASN A C 1
ATOM 664 O O . ASN A 1 86 ? 13.263 14.710 -9.559 1.00 60.97 86 ASN A O 1
ATOM 668 N N . LEU A 1 87 ? 11.264 15.118 -8.680 1.00 70.56 87 LEU A N 1
ATOM 669 C CA . LEU A 1 87 ? 10.586 14.711 -9.916 1.00 70.56 87 LEU A CA 1
ATOM 670 C C . LEU A 1 87 ? 10.959 15.625 -11.089 1.00 70.56 87 LEU A C 1
ATOM 672 O O . LEU A 1 87 ? 11.333 15.121 -12.141 1.00 70.56 87 LEU A O 1
ATOM 676 N N . LYS A 1 88 ? 10.942 16.948 -10.873 1.00 76.00 88 LYS A N 1
ATOM 677 C CA . LYS A 1 88 ? 11.356 17.946 -11.872 1.00 76.00 88 LYS A CA 1
ATOM 678 C C . LYS A 1 88 ? 12.857 17.890 -12.158 1.00 76.00 88 LYS A C 1
ATOM 680 O O . LYS A 1 88 ? 13.265 18.014 -13.311 1.00 76.00 88 LYS A O 1
ATOM 685 N N . ASP A 1 89 ? 13.679 17.686 -11.131 1.00 82.06 89 ASP A N 1
ATOM 686 C CA . ASP A 1 89 ? 15.133 17.593 -11.298 1.00 82.06 89 ASP A CA 1
ATOM 687 C C . ASP A 1 89 ? 15.546 16.311 -12.025 1.00 82.06 89 ASP A C 1
ATOM 689 O O . ASP A 1 89 ? 16.399 16.341 -12.912 1.00 82.06 89 ASP A O 1
ATOM 693 N N . ASP A 1 90 ? 14.911 15.190 -11.714 1.00 75.81 90 ASP A N 1
ATOM 694 C CA . ASP A 1 90 ? 15.123 13.920 -12.396 1.00 75.81 90 ASP A CA 1
ATOM 695 C C . ASP A 1 90 ? 14.514 13.935 -13.798 1.00 75.81 90 ASP A C 1
ATOM 697 O O . ASP A 1 90 ? 15.113 13.389 -14.714 1.00 75.81 90 ASP A O 1
ATOM 701 N N . GLU A 1 91 ? 13.377 14.603 -14.010 1.00 80.81 91 GLU A N 1
ATOM 702 C CA . GLU A 1 91 ? 12.841 14.887 -15.347 1.00 80.81 91 GLU A CA 1
ATOM 703 C C . GLU A 1 91 ? 13.846 15.672 -16.182 1.00 80.81 91 GLU A C 1
ATOM 705 O O . GLU A 1 91 ? 14.055 15.360 -17.355 1.00 80.81 91 GLU A O 1
ATOM 710 N N . LYS A 1 92 ? 14.497 16.670 -15.577 1.00 84.12 92 LYS A N 1
ATOM 711 C CA . LYS A 1 92 ? 15.534 17.471 -16.225 1.00 84.12 92 LYS A CA 1
ATOM 712 C C . LYS A 1 92 ? 16.788 16.642 -16.514 1.00 84.12 92 LYS A C 1
ATOM 714 O O . LYS A 1 92 ? 17.308 16.740 -17.623 1.00 84.12 92 LYS A O 1
ATOM 719 N N . LYS A 1 93 ? 17.243 15.804 -15.574 1.00 81.88 93 LYS A N 1
ATOM 720 C CA . LYS A 1 93 ? 18.372 14.868 -15.768 1.00 81.88 93 LYS A CA 1
ATOM 721 C C . LYS A 1 93 ? 18.065 13.802 -16.821 1.00 81.88 93 LYS A C 1
ATOM 723 O O . LYS A 1 93 ? 18.919 13.476 -17.634 1.00 81.88 93 LYS A O 1
ATOM 728 N N . LEU A 1 94 ? 16.844 13.275 -16.840 1.00 79.75 94 LEU A N 1
ATOM 729 C CA . LEU A 1 94 ? 16.391 12.315 -17.840 1.00 79.75 94 LEU A CA 1
ATOM 730 C C . LEU A 1 94 ? 16.285 12.988 -19.210 1.00 79.75 94 LEU A C 1
ATOM 732 O O . LEU A 1 94 ? 16.734 12.435 -20.209 1.00 79.75 94 LEU A O 1
ATOM 736 N N . ALA A 1 95 ? 15.740 14.204 -19.269 1.00 81.12 95 ALA A N 1
ATOM 737 C CA . ALA A 1 95 ? 15.677 14.980 -20.499 1.00 81.12 95 ALA A CA 1
ATOM 738 C C . ALA A 1 95 ? 17.077 15.299 -21.040 1.00 81.12 95 ALA A C 1
ATOM 740 O O . ALA A 1 95 ? 17.287 15.153 -22.243 1.00 81.12 95 ALA A O 1
ATOM 741 N N . SER A 1 96 ? 18.034 15.672 -20.182 1.00 82.56 96 SER A N 1
ATOM 742 C CA . SER A 1 96 ? 19.417 15.917 -20.599 1.00 82.56 96 SER A CA 1
ATOM 743 C C . SER A 1 96 ? 20.125 14.629 -21.029 1.00 82.56 96 SER A C 1
ATOM 745 O O . SER A 1 96 ? 20.786 14.628 -22.067 1.00 82.56 96 SER A O 1
ATOM 747 N N . ALA A 1 97 ? 19.924 13.513 -20.321 1.00 78.62 97 ALA A N 1
ATOM 748 C CA . ALA A 1 97 ? 20.448 12.206 -20.714 1.00 78.62 97 ALA A CA 1
ATOM 749 C C . ALA A 1 97 ? 19.906 11.774 -22.088 1.00 78.62 97 ALA A C 1
ATOM 751 O O . ALA A 1 97 ? 20.682 11.403 -22.966 1.00 78.62 97 ALA A O 1
ATOM 752 N N . ILE A 1 98 ? 18.599 11.915 -22.327 1.00 76.44 98 ILE A N 1
ATOM 753 C CA . ILE A 1 98 ? 17.968 11.581 -23.614 1.00 76.44 98 ILE A CA 1
ATOM 754 C C . ILE A 1 98 ? 18.425 12.531 -24.733 1.00 76.44 98 ILE A C 1
ATOM 756 O O . ILE A 1 98 ? 18.655 12.080 -25.857 1.00 76.44 98 ILE A O 1
ATOM 760 N N . GLN A 1 99 ? 18.594 13.827 -24.447 1.00 80.00 99 GLN A N 1
ATOM 761 C CA . GLN A 1 99 ? 19.140 14.795 -25.409 1.00 80.00 99 GLN A CA 1
ATOM 762 C C . GLN A 1 99 ? 20.612 14.527 -25.745 1.00 80.00 99 GLN A C 1
ATOM 764 O O . GLN A 1 99 ? 21.022 14.785 -26.875 1.00 80.00 99 GLN A O 1
ATOM 769 N N . SER A 1 100 ? 21.389 13.968 -24.811 1.00 75.81 100 SER A N 1
ATOM 770 C CA . SER A 1 100 ? 22.788 13.586 -25.051 1.00 75.81 100 SER A CA 1
ATOM 771 C C . SER A 1 100 ? 22.945 12.390 -26.005 1.00 75.81 100 SER A C 1
ATOM 773 O O . SER A 1 100 ? 24.027 12.167 -26.548 1.00 75.81 100 SER A O 1
ATOM 775 N N . ILE A 1 101 ? 21.870 11.636 -26.265 1.00 71.31 101 ILE A N 1
ATOM 776 C CA . ILE A 1 101 ? 21.870 10.564 -27.265 1.00 71.31 101 ILE A CA 1
ATOM 777 C C . ILE A 1 101 ? 21.950 11.209 -28.653 1.00 71.31 101 ILE A C 1
ATOM 779 O O . ILE A 1 101 ? 21.087 12.008 -29.017 1.00 71.31 101 ILE A O 1
ATOM 783 N N . ASN A 1 102 ? 22.941 10.822 -29.460 1.00 69.00 102 ASN A N 1
ATOM 784 C CA . ASN A 1 102 ? 23.170 11.371 -30.799 1.00 69.00 102 ASN A CA 1
ATOM 785 C C . ASN A 1 102 ? 21.877 11.325 -31.661 1.00 69.00 102 ASN A C 1
ATOM 787 O O . ASN A 1 102 ? 21.224 10.279 -31.743 1.00 69.00 102 ASN A O 1
ATOM 791 N N . PRO A 1 103 ? 21.423 12.443 -32.261 1.00 60.41 103 PRO A N 1
ATOM 792 C CA . PRO A 1 103 ? 20.210 12.481 -33.086 1.00 60.41 103 PRO A CA 1
ATOM 793 C C . PRO A 1 103 ? 20.321 11.690 -34.394 1.00 60.41 103 PRO A C 1
ATOM 795 O O . PRO A 1 103 ? 19.290 11.345 -34.960 1.00 60.41 103 PRO A O 1
ATOM 798 N N . LYS A 1 104 ? 21.534 11.364 -34.861 1.00 65.75 104 LYS A N 1
ATOM 799 C CA . LYS A 1 104 ? 21.735 10.636 -36.125 1.00 65.75 104 LYS A CA 1
ATOM 800 C C . LYS A 1 104 ? 21.456 9.128 -36.047 1.00 65.75 104 LYS A C 1
ATOM 802 O O . LYS A 1 104 ? 21.342 8.509 -37.093 1.00 65.75 104 LYS A O 1
ATOM 807 N N . THR A 1 105 ? 21.376 8.538 -34.851 1.00 66.50 105 THR A N 1
ATOM 808 C CA . THR A 1 105 ? 21.345 7.070 -34.667 1.00 66.50 105 THR A CA 1
ATOM 809 C C . THR A 1 105 ? 20.044 6.512 -34.093 1.00 66.50 105 THR A C 1
ATOM 811 O O . THR A 1 105 ? 19.861 5.301 -34.099 1.00 66.50 105 THR A O 1
ATOM 814 N N . VAL A 1 106 ? 19.147 7.352 -33.568 1.00 72.38 106 VAL A N 1
ATOM 815 C CA . VAL A 1 106 ? 17.863 6.909 -33.000 1.00 72.38 106 VAL A CA 1
ATOM 816 C C . VAL A 1 106 ? 16.761 7.858 -33.466 1.00 72.38 106 VAL A C 1
ATOM 818 O O . VAL A 1 106 ? 16.894 9.066 -33.233 1.00 72.38 106 VAL A O 1
ATOM 821 N N . PRO A 1 107 ? 15.657 7.350 -34.052 1.00 82.00 107 PRO A N 1
ATOM 822 C CA . PRO A 1 107 ? 14.539 8.179 -34.485 1.00 82.00 107 PRO A CA 1
ATOM 823 C C . PRO A 1 107 ? 14.019 9.075 -33.356 1.00 82.00 107 PRO A C 1
ATOM 825 O O . PRO A 1 107 ? 13.807 8.617 -32.229 1.00 82.00 107 PRO A O 1
ATOM 828 N N . LEU A 1 108 ? 13.758 10.349 -33.661 1.00 85.06 108 LEU A N 1
ATOM 829 C CA . LEU A 1 108 ? 13.252 11.327 -32.688 1.00 85.06 108 LEU A CA 1
ATOM 830 C C . LEU A 1 108 ? 11.974 10.835 -31.983 1.00 85.06 108 LEU A C 1
ATOM 832 O O . LEU A 1 108 ? 11.830 10.995 -30.771 1.00 85.06 108 LEU A O 1
ATOM 836 N N . ALA A 1 109 ? 11.094 10.158 -32.727 1.00 88.12 109 ALA A N 1
ATOM 837 C CA . ALA A 1 109 ? 9.869 9.557 -32.204 1.00 88.12 109 ALA A CA 1
ATOM 838 C C . ALA A 1 109 ? 10.135 8.488 -31.125 1.00 88.12 109 ALA A C 1
ATOM 840 O O . ALA A 1 109 ? 9.435 8.447 -30.115 1.00 88.12 109 ALA A O 1
ATOM 841 N N . ALA A 1 110 ? 11.173 7.659 -31.289 1.00 86.00 110 ALA A N 1
ATOM 842 C CA . ALA A 1 110 ? 11.527 6.628 -30.313 1.00 86.00 110 ALA A CA 1
ATOM 843 C C . ALA A 1 110 ? 12.065 7.243 -29.011 1.00 86.00 110 ALA A C 1
ATOM 845 O O . ALA A 1 110 ? 11.697 6.802 -27.924 1.00 86.00 110 ALA A O 1
ATOM 846 N N . LYS A 1 111 ? 12.870 8.313 -29.106 1.00 85.44 111 LYS A N 1
ATOM 847 C CA . LYS A 1 111 ? 13.349 9.058 -27.925 1.00 85.44 111 LYS A CA 1
ATOM 848 C C . LYS A 1 111 ? 12.199 9.684 -27.145 1.00 85.44 111 LYS A C 1
ATOM 850 O O . LYS A 1 111 ? 12.169 9.591 -25.920 1.00 85.44 111 LYS A O 1
ATOM 855 N N . HIS A 1 112 ? 11.253 10.302 -27.854 1.00 89.38 112 HIS A N 1
ATOM 856 C CA . HIS A 1 112 ? 10.063 10.881 -27.235 1.00 89.38 112 HIS A CA 1
ATOM 857 C C . HIS A 1 112 ? 9.241 9.811 -26.510 1.00 89.38 112 HIS A C 1
ATOM 859 O O . HIS A 1 112 ? 8.902 9.985 -25.342 1.00 89.38 112 HIS A O 1
ATOM 865 N N . ARG A 1 113 ? 8.989 8.674 -27.170 1.00 91.06 113 ARG A N 1
ATOM 866 C CA . ARG A 1 113 ? 8.216 7.572 -26.586 1.00 91.06 113 ARG A CA 1
ATOM 867 C C . ARG A 1 113 ? 8.886 6.966 -25.353 1.00 91.06 113 ARG A C 1
ATOM 869 O O . ARG A 1 113 ? 8.212 6.771 -24.349 1.00 91.06 113 ARG A O 1
ATOM 876 N N . LEU A 1 114 ? 10.200 6.737 -25.388 1.00 90.12 114 LEU A N 1
ATOM 877 C CA . LEU A 1 114 ? 10.946 6.252 -24.220 1.00 90.12 114 LEU A CA 1
ATOM 878 C C . LEU A 1 114 ? 10.883 7.242 -23.052 1.00 90.12 114 LEU A C 1
ATOM 880 O O . LEU A 1 114 ? 10.681 6.829 -21.910 1.00 90.12 114 LEU A O 1
ATOM 884 N N . LYS A 1 115 ? 11.009 8.548 -23.327 1.00 90.19 115 LYS A N 1
ATOM 885 C CA . LYS A 1 115 ? 10.845 9.589 -22.304 1.00 90.19 115 LYS A CA 1
ATOM 886 C C . LYS A 1 115 ? 9.461 9.499 -21.662 1.00 90.19 115 LYS A C 1
ATOM 888 O O . LYS A 1 115 ? 9.359 9.422 -20.443 1.00 90.19 115 LYS A O 1
ATOM 893 N N . GLU A 1 116 ? 8.413 9.481 -22.478 1.00 92.38 116 GLU A N 1
ATOM 894 C CA . GLU A 1 116 ? 7.026 9.420 -22.016 1.00 92.38 116 GLU A CA 1
ATOM 895 C C . GLU A 1 116 ? 6.749 8.158 -21.185 1.00 92.38 116 GLU A C 1
ATOM 897 O O . GLU A 1 116 ? 6.196 8.251 -20.088 1.00 92.38 116 GLU A O 1
ATOM 902 N N . GLN A 1 117 ? 7.195 6.989 -21.653 1.00 93.69 117 GLN A N 1
ATOM 903 C CA . GLN A 1 117 ? 7.066 5.728 -20.920 1.00 93.69 117 GLN A CA 1
ATOM 904 C C . GLN A 1 117 ? 7.795 5.777 -19.575 1.00 93.69 117 GLN A C 1
ATOM 906 O O . GLN A 1 117 ? 7.224 5.370 -18.567 1.00 93.69 117 GLN A O 1
ATOM 911 N N . THR A 1 118 ? 9.011 6.326 -19.533 1.00 91.88 118 THR A N 1
ATOM 912 C CA . THR A 1 118 ? 9.786 6.455 -18.287 1.00 91.88 118 THR A CA 1
ATOM 913 C C . THR A 1 118 ? 9.059 7.346 -17.277 1.00 91.88 118 THR A C 1
ATOM 915 O O . THR A 1 118 ? 8.900 6.969 -16.117 1.00 91.88 118 THR A O 1
ATOM 918 N N . LEU A 1 119 ? 8.537 8.498 -17.716 1.00 91.25 119 LEU A N 1
ATOM 919 C CA . LEU A 1 119 ? 7.757 9.389 -16.849 1.00 91.25 119 LEU A CA 1
ATOM 920 C C . LEU A 1 119 ? 6.467 8.730 -16.361 1.00 91.25 119 LEU A C 1
ATOM 922 O O . LEU A 1 119 ? 6.098 8.870 -15.195 1.00 91.25 119 LEU A O 1
ATOM 926 N N . LYS A 1 120 ? 5.803 7.963 -17.228 1.00 93.62 120 LYS A N 1
ATOM 927 C CA . LYS A 1 120 ? 4.605 7.202 -16.874 1.00 93.62 120 LYS A CA 1
ATOM 928 C C . LYS A 1 120 ? 4.903 6.115 -15.838 1.00 93.62 120 LYS A C 1
ATOM 930 O O . LYS A 1 120 ? 4.138 5.989 -14.883 1.00 93.62 120 LYS A O 1
ATOM 935 N N . VAL A 1 121 ? 5.997 5.364 -15.993 1.00 94.38 121 VAL A N 1
ATOM 936 C CA . VAL A 1 121 ? 6.475 4.364 -15.015 1.00 94.38 121 VAL A CA 1
ATOM 937 C C . VAL A 1 121 ? 6.718 5.030 -13.665 1.00 94.38 121 VAL A C 1
ATOM 939 O O . VAL A 1 121 ? 6.145 4.603 -12.663 1.00 94.38 121 VAL A O 1
ATOM 942 N N . LYS A 1 122 ? 7.474 6.132 -13.648 1.00 91.19 122 LYS A N 1
ATOM 943 C CA . LYS A 1 122 ? 7.787 6.875 -12.424 1.00 91.19 122 LYS A CA 1
ATOM 944 C C . LYS A 1 122 ? 6.536 7.425 -11.738 1.00 91.19 122 LYS A C 1
ATOM 946 O O . LYS A 1 122 ? 6.342 7.228 -10.541 1.00 91.19 122 LYS A O 1
ATOM 951 N N . SER A 1 123 ? 5.649 8.073 -12.494 1.00 91.25 123 SER A N 1
ATOM 952 C CA . SER A 1 123 ? 4.380 8.601 -11.978 1.00 91.25 123 SER A CA 1
ATOM 953 C C . SER A 1 123 ? 3.526 7.496 -11.345 1.00 91.25 123 SER A C 1
ATOM 955 O O . SER A 1 123 ? 2.992 7.664 -10.246 1.00 91.25 123 SER A O 1
ATOM 957 N N . ARG A 1 124 ? 3.450 6.328 -11.994 1.00 93.56 124 ARG A N 1
ATOM 958 C CA . ARG A 1 124 ? 2.737 5.164 -11.458 1.00 93.56 124 ARG A CA 1
ATOM 959 C C . ARG A 1 124 ? 3.393 4.615 -10.197 1.00 93.56 124 ARG A C 1
ATOM 961 O O . ARG A 1 124 ? 2.666 4.349 -9.247 1.00 93.56 124 ARG A O 1
ATOM 968 N N . ALA A 1 125 ? 4.722 4.520 -10.145 1.00 92.38 125 ALA A N 1
ATOM 969 C CA . ALA A 1 125 ? 5.440 4.129 -8.932 1.00 92.38 125 ALA A CA 1
ATOM 970 C C . ALA A 1 125 ? 5.067 5.044 -7.753 1.00 92.38 125 ALA A C 1
ATOM 972 O O . ALA A 1 125 ? 4.636 4.566 -6.704 1.00 92.38 125 ALA A O 1
ATOM 973 N N . VAL A 1 126 ? 5.130 6.365 -7.948 1.00 88.94 126 VAL A N 1
ATOM 974 C CA . VAL A 1 126 ? 4.764 7.349 -6.915 1.00 88.94 126 VAL A CA 1
ATOM 975 C C . VAL A 1 126 ? 3.318 7.170 -6.452 1.00 88.94 126 VAL A C 1
ATOM 977 O O . VAL A 1 126 ? 3.044 7.219 -5.253 1.00 88.94 126 VAL A O 1
ATOM 980 N N . ASN A 1 127 ? 2.386 6.924 -7.372 1.00 92.31 127 ASN A N 1
ATOM 981 C CA . ASN A 1 127 ? 0.988 6.695 -7.011 1.00 92.31 127 ASN A CA 1
ATOM 982 C C . ASN A 1 127 ? 0.804 5.408 -6.188 1.00 92.31 127 ASN A C 1
ATOM 984 O O . ASN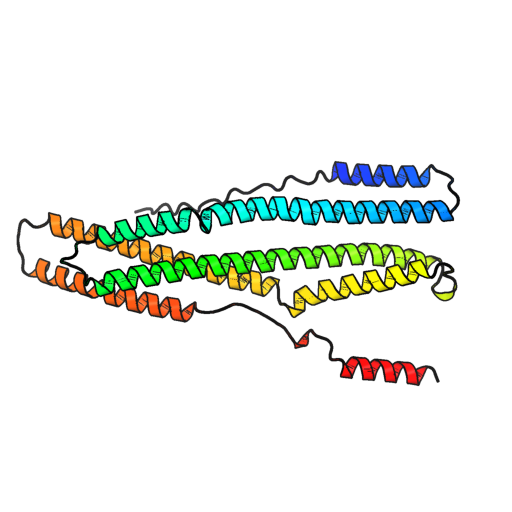 A 1 127 ? 0.108 5.438 -5.175 1.00 92.31 127 ASN A O 1
ATOM 988 N N . GLN A 1 128 ? 1.463 4.308 -6.561 1.00 93.12 128 GLN A N 1
ATOM 989 C CA . GLN A 1 128 ? 1.423 3.048 -5.801 1.00 93.12 128 GLN A CA 1
ATOM 990 C C . GLN A 1 128 ? 2.033 3.203 -4.400 1.00 93.12 128 GLN A C 1
ATOM 992 O O . GLN A 1 128 ? 1.513 2.670 -3.416 1.00 93.12 128 GLN A O 1
ATOM 997 N N . PHE A 1 129 ? 3.100 3.995 -4.281 1.00 90.25 129 PHE A N 1
ATOM 998 C CA . PHE A 1 129 ? 3.684 4.345 -2.990 1.00 90.25 129 PHE A CA 1
ATOM 999 C C . PHE A 1 129 ? 2.691 5.119 -2.111 1.00 90.25 129 PHE A C 1
ATOM 1001 O O . PHE A 1 129 ? 2.446 4.727 -0.971 1.00 90.25 129 PHE A O 1
ATOM 1008 N N . LYS A 1 130 ? 2.040 6.154 -2.661 1.00 90.12 130 LYS A N 1
ATOM 1009 C CA . LYS A 1 130 ? 1.008 6.933 -1.952 1.00 90.12 130 LYS A CA 1
ATOM 1010 C C . LYS A 1 130 ? -0.158 6.063 -1.483 1.00 90.12 130 LYS A C 1
ATOM 1012 O O . LYS A 1 130 ? -0.590 6.199 -0.339 1.00 90.12 130 LYS A O 1
ATOM 1017 N N . LEU A 1 131 ? -0.638 5.151 -2.332 1.00 92.44 131 LEU A N 1
ATOM 1018 C CA . LEU A 1 131 ? -1.687 4.194 -1.968 1.00 92.44 131 LEU A CA 1
ATOM 1019 C C . LEU A 1 131 ? -1.240 3.274 -0.827 1.00 92.44 131 LEU A C 1
ATOM 1021 O O . LEU A 1 131 ? -1.970 3.103 0.147 1.00 92.44 131 LEU A O 1
ATOM 1025 N N . THR A 1 132 ? -0.015 2.746 -0.895 1.00 91.88 132 THR A N 1
ATOM 1026 C CA . THR A 1 132 ? 0.563 1.921 0.178 1.00 91.88 132 THR A CA 1
ATOM 1027 C C . THR A 1 132 ? 0.601 2.685 1.503 1.00 91.88 132 THR A C 1
ATOM 1029 O O . THR A 1 132 ? 0.160 2.169 2.532 1.00 91.88 132 THR A O 1
ATOM 1032 N N . THR A 1 133 ? 1.070 3.936 1.490 1.00 88.62 133 THR A N 1
ATOM 1033 C CA . THR A 1 133 ? 1.098 4.802 2.676 1.00 88.62 133 THR A CA 1
ATOM 1034 C C . THR A 1 133 ? -0.304 5.084 3.213 1.00 88.62 133 THR A C 1
ATOM 1036 O O . THR A 1 133 ? -0.505 5.058 4.428 1.00 88.62 133 THR A O 1
ATOM 1039 N N . TYR A 1 134 ? -1.279 5.330 2.337 1.00 91.62 134 TYR A N 1
ATOM 1040 C CA . TYR A 1 134 ? -2.671 5.541 2.729 1.00 91.62 134 TYR A CA 1
ATOM 1041 C C . TYR A 1 134 ? -3.247 4.318 3.456 1.00 91.62 134 TYR A C 1
ATOM 1043 O O . TYR A 1 134 ? -3.726 4.447 4.585 1.00 91.62 134 TYR A O 1
ATOM 1051 N N . PHE A 1 135 ? -3.130 3.123 2.869 1.00 93.75 135 PHE A N 1
ATOM 1052 C CA . PHE A 1 135 ? -3.629 1.899 3.502 1.00 93.75 135 PHE A CA 1
ATOM 1053 C C . PHE A 1 135 ? -2.904 1.583 4.809 1.00 93.75 135 PHE A C 1
ATOM 1055 O O . PHE A 1 135 ? -3.543 1.164 5.772 1.00 93.75 135 PHE A O 1
ATOM 1062 N N . TYR A 1 136 ? -1.597 1.844 4.885 1.00 92.19 136 TYR A N 1
ATOM 1063 C CA . TYR A 1 136 ? -0.832 1.674 6.118 1.00 92.19 136 TYR A CA 1
ATOM 1064 C C . TYR A 1 136 ? -1.334 2.588 7.247 1.00 92.19 136 TYR A C 1
ATOM 1066 O O . TYR A 1 136 ? -1.524 2.131 8.376 1.00 92.19 136 TYR A O 1
ATOM 1074 N N . LYS A 1 137 ? -1.610 3.867 6.946 1.00 89.25 137 LYS A N 1
ATOM 1075 C CA . LYS A 1 137 ? -2.212 4.805 7.910 1.00 89.25 137 LYS A CA 1
ATOM 1076 C C . LYS A 1 137 ? -3.583 4.312 8.376 1.00 89.25 137 LYS A C 1
ATOM 1078 O O . LYS A 1 137 ? -3.833 4.269 9.578 1.00 89.25 137 LYS A O 1
ATOM 1083 N N . GLN A 1 138 ? -4.439 3.894 7.444 1.00 91.31 138 GLN A N 1
ATOM 1084 C CA . GLN A 1 138 ? -5.782 3.410 7.767 1.00 91.31 138 GLN A CA 1
ATOM 1085 C C . GLN A 1 138 ? -5.752 2.135 8.620 1.00 91.31 138 GLN A C 1
ATOM 1087 O O . GLN A 1 138 ? -6.506 2.026 9.587 1.00 91.31 138 GLN A O 1
ATOM 1092 N N . PHE A 1 139 ? -4.854 1.199 8.303 1.00 93.81 139 PHE A N 1
ATOM 1093 C CA . PHE A 1 139 ? -4.645 -0.023 9.078 1.00 93.81 139 PHE A CA 1
ATOM 1094 C C . PHE A 1 139 ? -4.279 0.297 10.526 1.00 93.81 139 PHE A C 1
ATOM 1096 O O . PHE A 1 139 ? -4.889 -0.227 11.457 1.00 93.81 139 PHE A O 1
ATOM 1103 N N . PHE A 1 140 ? -3.332 1.213 10.720 1.00 90.19 140 PHE A N 1
ATOM 1104 C CA . PHE A 1 140 ? -2.899 1.612 12.052 1.00 90.19 140 PHE A CA 1
ATOM 1105 C C . PHE A 1 140 ? -4.023 2.288 12.846 1.00 90.19 140 PHE A C 1
ATOM 1107 O O . PHE A 1 140 ? -4.269 1.901 13.984 1.00 90.19 140 PHE A O 1
ATOM 1114 N N . ILE A 1 141 ? -4.758 3.227 12.236 1.00 88.00 141 ILE A N 1
ATOM 1115 C CA . ILE A 1 141 ? -5.920 3.877 12.868 1.00 88.00 141 ILE A CA 1
ATOM 1116 C C . ILE A 1 141 ? -6.949 2.832 13.320 1.00 88.00 141 ILE A C 1
ATOM 1118 O O . ILE A 1 141 ? -7.419 2.888 14.458 1.00 88.00 141 ILE A O 1
ATOM 1122 N N . ALA A 1 142 ? -7.271 1.862 12.460 1.00 92.44 142 ALA A N 1
ATOM 1123 C CA . ALA A 1 142 ? -8.243 0.822 12.774 1.00 92.44 142 ALA A CA 1
ATOM 1124 C C . ALA A 1 142 ? -7.795 -0.063 13.948 1.00 92.44 142 ALA A C 1
ATOM 1126 O O . ALA A 1 142 ? -8.566 -0.278 14.887 1.00 92.44 142 ALA A O 1
ATOM 1127 N N . VAL A 1 143 ? -6.539 -0.519 13.949 1.00 92.00 143 VAL A N 1
ATOM 1128 C CA . VAL A 1 143 ? -5.978 -1.324 15.048 1.00 92.00 143 VAL A CA 1
ATOM 1129 C C . VAL A 1 143 ? -5.995 -0.546 16.367 1.00 92.00 143 VAL A C 1
ATOM 1131 O O . VAL A 1 143 ? -6.401 -1.089 17.399 1.00 92.00 143 VAL A O 1
ATOM 1134 N N . SER A 1 144 ? -5.611 0.730 16.348 1.00 87.81 144 SER A N 1
ATOM 1135 C CA . SER A 1 144 ? -5.585 1.575 17.547 1.00 87.81 144 SER A CA 1
ATOM 1136 C C . SER A 1 144 ? -6.971 1.805 18.124 1.00 87.81 144 SER A C 1
ATOM 1138 O O . SER A 1 144 ? -7.180 1.572 19.315 1.00 87.81 144 SER A O 1
ATOM 1140 N N . MET A 1 145 ? -7.927 2.205 17.284 1.00 87.56 145 MET A N 1
ATOM 1141 C CA . MET A 1 145 ? -9.308 2.441 17.709 1.00 87.56 145 MET A CA 1
ATOM 1142 C C . MET A 1 145 ? -9.957 1.166 18.239 1.00 87.56 145 MET A C 1
ATOM 1144 O O . MET A 1 145 ? -10.597 1.191 19.291 1.00 87.56 145 MET A O 1
ATOM 1148 N N . SER A 1 146 ? -9.721 0.037 17.565 1.00 93.50 146 SER A N 1
ATOM 1149 C CA . SER A 1 146 ? -10.203 -1.267 18.014 1.00 93.50 146 SER A CA 1
ATOM 1150 C C . SER A 1 146 ? -9.650 -1.634 19.393 1.00 93.50 146 SER A C 1
ATOM 1152 O O . SER A 1 146 ? -10.408 -2.025 20.283 1.00 93.50 146 SER A O 1
ATOM 1154 N N . THR A 1 147 ? -8.340 -1.461 19.594 1.00 90.38 147 THR A N 1
ATOM 1155 C CA . THR A 1 147 ? -7.656 -1.779 20.858 1.00 90.38 147 THR A CA 1
ATOM 1156 C C . THR A 1 147 ? -8.128 -0.878 21.997 1.00 90.38 147 THR A C 1
ATOM 1158 O O . THR A 1 147 ? -8.417 -1.364 23.089 1.00 90.38 147 THR A O 1
ATOM 1161 N N . MET A 1 148 ? -8.256 0.429 21.750 1.00 86.62 148 MET A N 1
ATOM 1162 C CA . MET A 1 148 ? -8.756 1.380 22.747 1.00 86.62 148 MET A CA 1
ATOM 1163 C C . MET A 1 148 ? -10.194 1.058 23.157 1.00 86.62 148 MET A C 1
ATOM 1165 O O . MET A 1 148 ? -10.480 0.979 24.352 1.00 86.62 148 MET A O 1
ATOM 1169 N N . GLY A 1 149 ? -11.076 0.808 22.184 1.00 90.38 149 GLY A N 1
ATOM 1170 C CA . GLY A 1 149 ? -12.443 0.370 22.461 1.00 90.38 149 GLY A CA 1
ATOM 1171 C C . GLY A 1 149 ? -12.475 -0.924 23.278 1.00 90.38 149 GLY A C 1
ATOM 1172 O O . GLY A 1 149 ? -13.254 -1.029 24.225 1.00 90.38 149 GLY A O 1
ATOM 1173 N N . ALA A 1 150 ? -11.568 -1.868 22.999 1.00 93.81 150 ALA A N 1
ATOM 1174 C CA . ALA A 1 150 ? -11.555 -3.172 23.653 1.00 93.81 150 ALA A CA 1
ATOM 1175 C C . ALA A 1 150 ? -11.155 -3.043 25.125 1.00 93.81 150 ALA A C 1
ATOM 1177 O O . ALA A 1 150 ? -11.791 -3.635 25.993 1.00 93.81 150 ALA A O 1
ATOM 1178 N N . VAL A 1 151 ? -10.151 -2.214 25.426 1.00 90.25 151 VAL A N 1
ATOM 1179 C CA . VAL A 1 151 ? -9.731 -1.937 26.808 1.00 90.25 151 VAL A CA 1
ATOM 1180 C C . VAL A 1 151 ? -10.872 -1.301 27.608 1.00 90.25 151 VAL A C 1
ATOM 1182 O O . VAL A 1 151 ? -11.170 -1.759 28.712 1.00 90.25 151 VAL A O 1
ATOM 1185 N N . VAL A 1 152 ? -11.548 -0.290 27.050 1.00 89.00 152 VAL A N 1
ATOM 1186 C CA . VAL A 1 152 ? -12.702 0.356 27.704 1.00 89.00 152 VAL A CA 1
ATOM 1187 C C . VAL A 1 152 ? -13.837 -0.650 27.923 1.00 89.00 152 VAL A C 1
ATOM 1189 O O . VAL A 1 152 ? -14.404 -0.714 29.018 1.00 89.00 152 VAL A O 1
ATOM 1192 N N . SER A 1 153 ? -14.121 -1.480 26.917 1.00 93.19 153 SER A N 1
ATOM 1193 C CA . SER A 1 153 ? -15.162 -2.511 26.974 1.00 93.19 153 SER A CA 1
ATOM 1194 C C . SER A 1 153 ? -14.876 -3.540 28.066 1.00 93.19 153 SER A C 1
ATOM 1196 O O . SER A 1 153 ? -15.755 -3.861 28.855 1.00 93.19 153 SER A O 1
ATOM 1198 N N . VAL A 1 154 ? -13.640 -4.032 28.177 1.00 94.44 154 VAL A N 1
ATOM 1199 C CA . VAL A 1 154 ? -13.264 -5.035 29.190 1.00 94.44 154 VAL A CA 1
ATOM 1200 C C . VAL A 1 154 ? -13.374 -4.470 30.608 1.00 94.44 154 VAL A C 1
ATOM 1202 O O . VAL A 1 154 ? -13.894 -5.141 31.500 1.00 94.44 154 VAL A O 1
ATOM 1205 N N . VAL A 1 155 ? -12.929 -3.230 30.832 1.00 90.06 155 VAL A N 1
ATOM 1206 C CA . VAL A 1 155 ? -12.995 -2.583 32.156 1.00 90.06 155 VAL A CA 1
ATOM 1207 C C . VAL A 1 155 ? -14.444 -2.339 32.591 1.00 90.06 155 VAL A C 1
ATOM 1209 O O . VAL A 1 155 ? -14.807 -2.578 33.751 1.00 90.06 155 VAL A O 1
ATOM 1212 N N . THR A 1 156 ? -15.282 -1.871 31.667 1.00 91.81 156 THR A N 1
ATOM 1213 C CA . THR A 1 156 ? -16.707 -1.640 31.935 1.00 91.81 156 THR A CA 1
ATOM 1214 C C . THR A 1 156 ? -17.450 -2.957 32.134 1.00 91.81 156 THR A C 1
ATOM 1216 O O . THR A 1 156 ? -18.146 -3.097 33.139 1.00 91.81 156 THR A O 1
ATOM 1219 N N . LEU A 1 157 ? -17.206 -3.962 31.288 1.00 94.94 157 LEU A N 1
ATOM 1220 C CA . LEU A 1 157 ? -17.762 -5.308 31.436 1.00 94.94 157 LEU A CA 1
ATOM 1221 C C . LEU A 1 157 ? -17.402 -5.926 32.787 1.00 94.94 157 LEU A C 1
ATOM 1223 O O . LEU A 1 157 ? -18.277 -6.429 33.481 1.00 94.94 157 LEU A O 1
ATOM 1227 N N . PHE A 1 158 ? -16.143 -5.833 33.217 1.00 92.62 158 PHE A N 1
ATOM 1228 C CA . PHE A 1 158 ? -15.718 -6.334 34.526 1.00 92.62 158 PHE A CA 1
ATOM 1229 C C . PHE A 1 158 ? -16.479 -5.671 35.687 1.00 92.62 158 PHE A C 1
ATOM 1231 O O . PHE A 1 158 ? -16.843 -6.333 36.663 1.00 92.62 158 PHE A O 1
ATOM 1238 N N . SER A 1 159 ? -16.754 -4.369 35.578 1.00 89.81 159 SER A N 1
ATOM 1239 C CA . SER A 1 159 ? -17.517 -3.619 36.584 1.00 89.81 159 SER A CA 1
ATOM 1240 C C . SER A 1 159 ? -18.998 -4.019 36.609 1.00 89.81 159 SER A C 1
ATOM 1242 O O . SER A 1 159 ? -19.584 -4.135 37.691 1.00 89.81 159 SER A O 1
ATOM 1244 N N . ILE A 1 160 ? -19.587 -4.273 35.434 1.00 93.06 160 ILE A N 1
ATOM 1245 C CA . ILE A 1 160 ? -20.955 -4.793 35.292 1.00 93.06 160 ILE A CA 1
ATOM 1246 C C . ILE A 1 160 ? -21.034 -6.199 35.891 1.00 93.06 160 ILE A C 1
ATOM 1248 O O . ILE A 1 160 ? -21.854 -6.433 36.776 1.00 93.06 160 ILE A O 1
ATOM 1252 N N . SER A 1 161 ? -20.127 -7.103 35.507 1.00 94.56 161 SER A N 1
ATOM 1253 C CA . SER A 1 161 ? -20.114 -8.501 35.955 1.00 94.56 161 SER A CA 1
ATOM 1254 C C . SER A 1 161 ? -20.005 -8.654 37.472 1.00 94.56 161 SER A C 1
ATOM 1256 O O . SER A 1 161 ? -20.601 -9.568 38.032 1.00 94.56 161 SER A O 1
ATOM 1258 N N . LYS A 1 162 ? -19.293 -7.753 38.162 1.00 93.19 162 LYS A N 1
ATOM 1259 C CA . LYS A 1 162 ? -19.232 -7.759 39.634 1.00 93.19 162 LYS A CA 1
ATOM 1260 C C . LYS A 1 162 ? -20.547 -7.381 40.309 1.00 93.19 162 LYS A C 1
ATOM 1262 O O . LYS A 1 162 ? -20.824 -7.867 41.399 1.00 93.19 162 LYS A O 1
ATOM 1267 N N . THR A 1 163 ? -21.308 -6.474 39.706 1.00 93.00 163 THR A N 1
ATOM 1268 C CA . THR A 1 163 ? -22.574 -5.992 40.282 1.00 93.00 163 THR A CA 1
ATOM 1269 C C . THR A 1 163 ? -23.742 -6.890 39.864 1.00 93.00 163 THR A C 1
ATOM 1271 O O . THR A 1 163 ? -24.736 -6.984 40.578 1.00 93.00 163 THR A O 1
ATOM 1274 N N . GLY A 1 164 ? -23.607 -7.571 38.726 1.00 91.88 164 GLY A N 1
ATOM 1275 C CA . GLY A 1 164 ? -24.713 -8.179 37.998 1.00 91.88 164 GLY A CA 1
ATOM 1276 C C . GLY A 1 164 ? -25.342 -7.169 37.037 1.00 91.88 164 GLY A C 1
ATOM 1277 O O . GLY A 1 164 ? -25.361 -5.964 37.306 1.00 91.88 164 GLY A O 1
ATOM 1278 N N . TRP A 1 165 ? -25.849 -7.667 35.911 1.00 91.50 165 TRP A N 1
ATOM 1279 C CA . TRP A 1 165 ? -26.464 -6.845 34.865 1.00 91.50 165 TRP A CA 1
ATOM 1280 C C . TRP A 1 165 ? -27.718 -6.121 35.375 1.00 91.50 165 TRP A C 1
ATOM 1282 O O . TRP A 1 165 ? -27.830 -4.909 35.200 1.00 91.50 165 TRP A O 1
ATOM 1292 N N . ASP A 1 166 ? -28.579 -6.822 36.117 1.00 91.88 166 ASP A N 1
ATOM 1293 C CA . ASP A 1 166 ? -29.851 -6.276 36.618 1.00 91.88 166 ASP A CA 1
ATOM 1294 C C . ASP A 1 166 ? -29.671 -5.251 37.747 1.00 91.88 166 ASP A C 1
ATOM 1296 O O . ASP A 1 166 ? -30.449 -4.311 37.900 1.00 91.88 166 ASP A O 1
ATOM 1300 N N . ASN A 1 167 ? -28.605 -5.395 38.537 1.00 90.44 167 ASN A N 1
ATOM 1301 C CA . ASN A 1 167 ? -28.351 -4.555 39.710 1.00 90.44 167 ASN A CA 1
ATOM 1302 C C . ASN A 1 167 ? -27.480 -3.329 39.395 1.00 90.44 167 ASN A C 1
ATOM 1304 O O . ASN A 1 167 ? -27.127 -2.558 40.300 1.00 90.44 167 ASN A O 1
ATOM 1308 N N . CYS A 1 168 ? -27.098 -3.126 38.131 1.00 86.12 168 CYS A N 1
ATOM 1309 C CA . CYS A 1 168 ? -26.224 -2.029 37.742 1.00 86.12 168 CYS A CA 1
ATOM 1310 C C . CYS A 1 168 ? -26.989 -0.691 37.760 1.00 86.12 168 CYS A C 1
ATOM 1312 O O . CYS A 1 168 ? -27.521 -0.230 36.755 1.00 86.12 168 CYS A O 1
ATOM 1314 N N . LYS A 1 169 ? -27.021 -0.023 38.923 1.00 84.94 169 LYS A N 1
ATOM 1315 C CA . LYS A 1 169 ? -27.727 1.266 39.108 1.00 84.94 169 LYS A CA 1
ATOM 1316 C C . LYS A 1 169 ? -27.246 2.378 38.163 1.00 84.94 169 LYS A C 1
ATOM 1318 O O . LYS A 1 169 ? -27.965 3.346 37.931 1.00 84.94 169 LYS A O 1
ATOM 1323 N N . SER A 1 170 ? -26.026 2.276 37.636 1.00 85.56 170 SER A N 1
ATOM 1324 C CA . SER A 1 170 ? -25.439 3.278 36.746 1.00 85.56 170 SER A CA 1
ATOM 1325 C C . SER A 1 170 ? -25.667 2.934 35.272 1.00 85.56 170 SER A C 1
ATOM 1327 O O . SER A 1 170 ? -24.772 2.379 34.635 1.00 85.56 170 SER A O 1
ATOM 1329 N N . LYS A 1 171 ? -26.815 3.351 34.717 1.00 88.38 171 LYS A N 1
ATOM 1330 C CA . LYS A 1 171 ? -27.116 3.272 33.270 1.00 88.38 171 LYS A CA 1
ATOM 1331 C C . LYS A 1 171 ? -25.971 3.760 32.356 1.00 88.38 171 LYS A C 1
ATOM 1333 O O . LYS A 1 171 ? -25.632 3.029 31.431 1.00 88.38 171 LYS A O 1
ATOM 1338 N N . PRO A 1 172 ? -25.269 4.877 32.658 1.00 87.25 172 PRO A N 1
ATOM 1339 C CA . PRO A 1 172 ? -24.196 5.365 31.786 1.00 87.25 172 PRO A CA 1
ATOM 1340 C C . PRO A 1 172 ? -23.037 4.379 31.592 1.00 87.25 172 PRO A C 1
ATOM 1342 O O . PRO A 1 172 ? -22.339 4.432 30.588 1.00 87.25 172 PRO A O 1
ATOM 1345 N N . LEU A 1 173 ? -22.799 3.481 32.553 1.00 86.81 173 LEU A N 1
ATOM 1346 C CA . LEU A 1 173 ? -21.705 2.513 32.467 1.00 86.81 173 LEU A CA 1
ATOM 1347 C C . LEU A 1 173 ? -22.008 1.427 31.423 1.00 86.81 173 LEU A C 1
ATOM 1349 O O . LEU A 1 173 ? -21.108 1.013 30.694 1.00 86.81 173 LEU A O 1
ATOM 1353 N N . VAL A 1 174 ? -23.276 1.020 31.326 1.00 91.62 174 VAL A N 1
ATOM 1354 C CA . VAL A 1 174 ? -23.759 0.080 30.308 1.00 91.62 174 VAL A CA 1
ATOM 1355 C C . VAL A 1 174 ? -23.695 0.723 28.922 1.00 91.62 174 VAL A C 1
ATOM 1357 O O . VAL A 1 174 ? -23.196 0.098 27.991 1.00 91.62 174 VAL A O 1
ATOM 1360 N N . ASP A 1 175 ? -24.089 1.993 28.794 1.00 87.94 175 ASP A N 1
ATOM 1361 C CA . ASP A 1 175 ? -24.009 2.719 27.519 1.00 87.94 175 ASP A CA 1
ATOM 1362 C C . ASP A 1 175 ? -22.560 2.824 27.016 1.00 87.94 175 ASP A C 1
ATOM 1364 O O . ASP A 1 175 ? -22.279 2.550 25.848 1.00 87.94 175 ASP A O 1
ATOM 1368 N N . ILE A 1 176 ? -21.612 3.152 27.905 1.00 88.75 176 ILE A N 1
ATOM 1369 C CA . ILE A 1 176 ? -20.182 3.202 27.561 1.00 88.75 176 ILE A CA 1
ATOM 1370 C C . ILE A 1 176 ? -19.687 1.825 27.109 1.00 88.75 176 ILE A C 1
ATOM 1372 O O . ILE A 1 176 ? -18.948 1.743 26.125 1.00 88.75 176 ILE A O 1
ATOM 1376 N N . PHE A 1 177 ? -20.086 0.750 27.795 1.00 93.31 177 PHE A N 1
ATOM 1377 C CA . PHE A 1 177 ? -19.743 -0.612 27.389 1.00 93.31 177 PHE A CA 1
ATOM 1378 C C . PHE A 1 177 ? -20.244 -0.910 25.969 1.00 93.31 177 PHE A C 1
ATOM 1380 O O . PHE A 1 177 ? -19.451 -1.298 25.115 1.00 93.31 177 PHE A O 1
ATOM 1387 N N . ILE A 1 178 ? -21.525 -0.659 25.690 1.00 93.31 178 ILE A N 1
ATOM 1388 C CA . ILE A 1 178 ? -22.132 -0.943 24.381 1.00 93.31 178 ILE A CA 1
ATOM 1389 C C . ILE A 1 178 ? -21.444 -0.139 23.272 1.00 93.31 178 ILE A C 1
ATOM 1391 O O . ILE A 1 178 ? -21.061 -0.703 22.245 1.00 93.31 178 ILE A O 1
ATOM 1395 N N . VAL A 1 179 ? -21.242 1.166 23.476 1.00 92.56 179 VAL A N 1
ATOM 1396 C CA . VAL A 1 179 ? -20.601 2.031 22.474 1.00 92.56 179 VAL A CA 1
ATOM 1397 C C . VAL A 1 179 ? -19.153 1.609 22.233 1.00 92.56 179 VAL A C 1
ATOM 1399 O O . VAL A 1 179 ? -18.736 1.488 21.082 1.00 92.56 179 VAL A O 1
ATOM 1402 N N . SER A 1 180 ? -18.382 1.352 23.292 1.00 90.50 180 SER A N 1
ATOM 1403 C CA . SER A 1 180 ? -16.982 0.935 23.145 1.00 90.50 180 SER A CA 1
ATOM 1404 C C . SER A 1 180 ? -16.847 -0.436 22.477 1.00 90.50 180 SER A C 1
ATOM 1406 O O . SER A 1 180 ? -15.990 -0.589 21.604 1.00 90.50 180 SER A O 1
ATOM 1408 N N . ALA A 1 181 ? -17.740 -1.382 22.781 1.00 94.44 181 ALA A N 1
ATOM 1409 C CA . ALA A 1 181 ? -17.780 -2.685 22.125 1.00 94.44 181 ALA A CA 1
ATOM 1410 C C . ALA A 1 181 ? -18.136 -2.547 20.637 1.00 94.44 181 ALA A C 1
ATOM 1412 O O . ALA A 1 181 ? -17.476 -3.141 19.782 1.00 94.44 181 ALA A O 1
ATOM 1413 N N . GLY A 1 182 ? -19.118 -1.699 20.311 1.00 91.25 182 GLY A N 1
ATOM 1414 C CA . GLY A 1 182 ? -19.489 -1.384 18.931 1.00 91.25 182 GLY A CA 1
ATOM 1415 C C . GLY A 1 182 ? -18.339 -0.763 18.136 1.00 91.25 182 GLY A C 1
ATOM 1416 O O . GLY A 1 182 ? -18.069 -1.189 17.015 1.00 91.25 182 GLY A O 1
ATOM 1417 N N . VAL A 1 183 ? -17.603 0.184 18.730 1.00 92.06 183 VAL A N 1
ATOM 1418 C CA . VAL A 1 183 ? -16.395 0.779 18.127 1.00 92.06 183 VAL A CA 1
ATOM 1419 C C . VAL A 1 183 ? -15.336 -0.293 17.861 1.00 92.06 183 VAL A C 1
ATOM 1421 O O . VAL A 1 183 ? -14.787 -0.346 16.759 1.00 92.06 183 VAL A O 1
ATOM 1424 N N . THR A 1 184 ? -15.073 -1.183 18.821 1.00 94.81 184 THR A N 1
ATOM 1425 C CA . THR A 1 184 ? -14.121 -2.287 18.635 1.00 94.81 184 THR A CA 1
ATOM 1426 C C . THR A 1 184 ? -14.507 -3.192 17.479 1.00 94.81 184 THR A C 1
ATOM 1428 O O . THR A 1 184 ? -13.675 -3.465 16.610 1.00 94.81 184 THR A O 1
ATOM 1431 N N . VAL A 1 185 ? -15.764 -3.630 17.429 1.00 93.75 185 VAL A N 1
ATOM 1432 C CA . VAL A 1 185 ? -16.256 -4.503 16.356 1.00 93.75 185 VAL A CA 1
ATOM 1433 C C . VAL A 1 185 ? -16.197 -3.793 15.005 1.00 93.75 185 VAL A C 1
ATOM 1435 O O . VAL A 1 185 ? -15.722 -4.379 14.033 1.00 93.75 185 VAL A O 1
ATOM 1438 N N . LEU A 1 186 ? -16.603 -2.525 14.932 1.00 92.19 186 LEU A N 1
ATOM 1439 C CA . LEU A 1 186 ? -16.595 -1.749 13.692 1.00 92.19 186 LEU A CA 1
ATOM 1440 C C . LEU A 1 186 ? -15.179 -1.614 13.113 1.00 92.19 186 LEU A C 1
ATOM 1442 O O . LEU A 1 186 ? -14.947 -1.936 11.945 1.00 92.19 186 LEU A O 1
ATOM 1446 N N . PHE A 1 187 ? -14.218 -1.165 13.924 1.00 94.00 187 PHE A N 1
ATOM 1447 C CA . PHE A 1 187 ? -12.855 -0.940 13.443 1.00 94.00 187 PHE A CA 1
ATOM 1448 C C . PHE A 1 187 ? -12.095 -2.242 13.183 1.00 94.00 187 PHE A C 1
ATOM 1450 O O . PHE A 1 187 ? -11.393 -2.321 12.176 1.00 94.00 187 PHE A O 1
ATOM 1457 N N . SER A 1 188 ? -12.270 -3.282 14.003 1.00 94.19 188 SER A N 1
ATOM 1458 C CA . SER A 1 188 ? -11.688 -4.599 13.700 1.00 94.19 188 SER A CA 1
ATOM 1459 C C . SER A 1 188 ? -12.251 -5.181 12.400 1.00 94.19 188 SER A C 1
ATOM 1461 O O . SER A 1 188 ? -11.482 -5.627 11.551 1.00 94.19 188 SER A O 1
ATOM 1463 N N . SER A 1 189 ? -13.566 -5.084 12.179 1.00 93.56 189 SER A N 1
ATOM 1464 C CA . SER A 1 189 ? -14.209 -5.545 10.939 1.00 93.56 189 SER A CA 1
ATOM 1465 C C . SER A 1 189 ? -13.716 -4.780 9.712 1.00 93.56 189 SER A C 1
ATOM 1467 O O . SER A 1 189 ? -13.514 -5.382 8.659 1.00 93.56 189 SER A O 1
ATOM 1469 N N . SER A 1 190 ? -13.450 -3.475 9.843 1.00 92.81 190 SER A N 1
ATOM 1470 C CA . SER A 1 190 ? -12.942 -2.651 8.737 1.00 92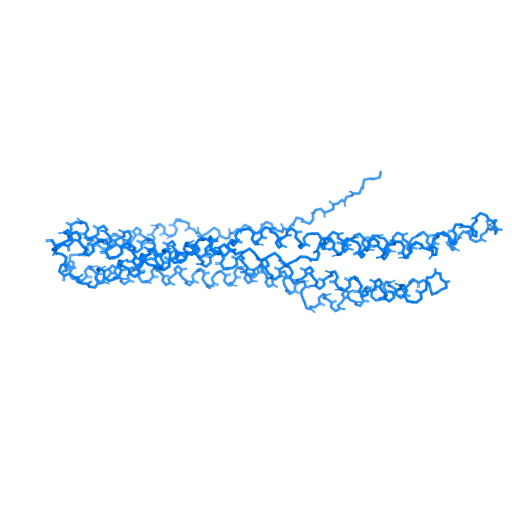.81 190 SER A CA 1
ATOM 1471 C C . SER A 1 190 ? -11.614 -3.168 8.164 1.00 92.81 190 SER A C 1
ATOM 1473 O O . SER A 1 190 ? -11.416 -3.124 6.951 1.00 92.81 190 SER A O 1
ATOM 1475 N N . ILE A 1 191 ? -10.737 -3.740 9.001 1.00 95.38 191 ILE A N 1
ATOM 1476 C CA . ILE A 1 191 ? -9.459 -4.321 8.557 1.00 95.38 191 ILE A CA 1
ATOM 1477 C C . ILE A 1 191 ? -9.708 -5.470 7.574 1.00 95.38 191 ILE A C 1
ATOM 1479 O O . ILE A 1 191 ? -9.037 -5.561 6.543 1.00 95.38 191 ILE A O 1
ATOM 1483 N N . PHE A 1 192 ? -10.695 -6.316 7.879 1.00 94.81 192 PHE A N 1
ATOM 1484 C CA . PHE A 1 192 ? -11.039 -7.490 7.082 1.00 94.81 192 PHE A CA 1
ATOM 1485 C C . PHE A 1 192 ? -11.858 -7.134 5.840 1.00 94.81 192 PHE A C 1
ATOM 1487 O O . PHE A 1 192 ? -11.527 -7.598 4.750 1.00 94.81 192 PHE A O 1
ATOM 1494 N N . VAL A 1 193 ? -12.878 -6.279 5.979 1.00 95.06 193 VAL A N 1
ATOM 1495 C CA . VAL A 1 193 ? -13.737 -5.840 4.863 1.00 95.06 193 VAL A CA 1
ATOM 1496 C C . VAL A 1 193 ? -12.907 -5.145 3.784 1.00 95.06 193 VAL A C 1
ATOM 1498 O O . VAL A 1 193 ? -13.048 -5.453 2.604 1.00 95.06 193 VAL A O 1
ATOM 1501 N N . PHE A 1 194 ? -11.995 -4.251 4.171 1.00 96.06 194 PHE A N 1
ATOM 1502 C CA . PHE A 1 194 ? -11.136 -3.538 3.221 1.00 96.06 194 PHE A CA 1
ATOM 1503 C C . PHE A 1 194 ? -9.831 -4.272 2.895 1.00 96.06 194 PHE A C 1
ATOM 1505 O O . PHE A 1 194 ? -8.981 -3.691 2.229 1.00 96.06 194 PHE A O 1
ATOM 1512 N N . GLN A 1 195 ? -9.640 -5.506 3.381 1.00 96.81 195 GLN A N 1
ATOM 1513 C CA . GLN A 1 195 ? -8.435 -6.318 3.159 1.00 96.81 195 GLN A CA 1
ATOM 1514 C C . GLN A 1 195 ? -7.127 -5.506 3.298 1.00 96.81 195 GLN A C 1
ATOM 1516 O O . GLN A 1 195 ? -6.221 -5.624 2.470 1.00 96.81 195 GLN A O 1
ATOM 1521 N N . LEU A 1 196 ? -7.030 -4.645 4.322 1.00 95.00 196 LEU A N 1
ATOM 1522 C CA . LEU A 1 196 ? -6.013 -3.581 4.375 1.00 95.00 196 LEU A CA 1
ATOM 1523 C C . LEU A 1 196 ? -4.577 -4.122 4.264 1.00 95.00 196 LEU A C 1
ATOM 1525 O O . LEU A 1 196 ? -3.755 -3.544 3.559 1.00 95.00 196 LEU A O 1
ATOM 1529 N N . GLU A 1 197 ? -4.282 -5.255 4.901 1.00 95.50 197 GLU A N 1
ATOM 1530 C CA . GLU A 1 197 ? -2.964 -5.904 4.844 1.00 95.50 197 GLU A CA 1
ATOM 1531 C C . GLU A 1 197 ? -2.609 -6.412 3.437 1.00 95.50 197 GLU A C 1
ATOM 1533 O O . GLU A 1 197 ? -1.483 -6.225 2.957 1.00 95.50 197 GLU A O 1
ATOM 1538 N N . LYS A 1 198 ? -3.588 -7.000 2.740 1.00 96.44 198 LYS A N 1
ATOM 1539 C CA . LYS A 1 198 ? -3.422 -7.454 1.358 1.00 96.44 198 LYS A CA 1
ATOM 1540 C C . LYS A 1 198 ? -3.190 -6.261 0.437 1.00 96.44 198 LYS A C 1
ATOM 1542 O O . LYS A 1 198 ? -2.233 -6.278 -0.332 1.00 96.44 198 LYS A O 1
ATOM 1547 N N . ASN A 1 199 ? -3.968 -5.189 0.594 1.00 95.94 199 ASN A N 1
ATOM 1548 C CA . ASN A 1 199 ? -3.796 -3.962 -0.185 1.00 95.94 199 ASN A CA 1
ATOM 1549 C C . ASN A 1 199 ? -2.403 -3.356 0.023 1.00 95.94 199 ASN A C 1
ATOM 1551 O O . ASN A 1 199 ? -1.743 -3.002 -0.953 1.00 95.94 199 ASN A O 1
ATOM 1555 N N . ILE A 1 200 ? -1.907 -3.282 1.263 1.00 94.75 200 ILE A N 1
ATOM 1556 C CA . ILE A 1 200 ? -0.538 -2.814 1.546 1.00 94.75 200 ILE A CA 1
ATOM 1557 C C . ILE A 1 200 ? 0.490 -3.684 0.808 1.00 94.75 200 ILE A C 1
ATOM 1559 O O . ILE A 1 200 ? 1.395 -3.158 0.158 1.00 94.75 200 ILE A O 1
ATOM 1563 N N . THR A 1 201 ? 0.349 -5.007 0.884 1.00 96.50 201 THR A N 1
ATOM 1564 C CA . THR A 1 201 ? 1.291 -5.965 0.284 1.00 96.50 201 THR A CA 1
ATOM 1565 C C . THR A 1 201 ? 1.307 -5.897 -1.243 1.00 96.50 201 THR A C 1
ATOM 1567 O O . THR A 1 201 ? 2.377 -5.871 -1.861 1.00 96.50 201 THR A O 1
ATOM 1570 N N . GLU A 1 202 ? 0.133 -5.831 -1.862 1.00 96.44 202 GLU A N 1
ATOM 1571 C CA . GLU A 1 202 ? -0.012 -5.789 -3.315 1.00 96.44 202 GLU A CA 1
ATOM 1572 C C . GLU A 1 202 ? 0.465 -4.450 -3.894 1.00 96.44 202 GLU A C 1
ATOM 1574 O O . GLU A 1 202 ? 1.274 -4.449 -4.822 1.00 96.44 202 GLU A O 1
ATOM 1579 N N . ASN A 1 203 ? 0.069 -3.311 -3.309 1.00 95.38 203 ASN A N 1
ATOM 1580 C CA . ASN A 1 203 ? 0.534 -1.993 -3.768 1.00 95.38 203 ASN A CA 1
ATOM 1581 C C . ASN A 1 203 ? 2.053 -1.828 -3.560 1.00 95.38 203 ASN A C 1
ATOM 1583 O O . ASN A 1 203 ? 2.738 -1.269 -4.419 1.00 95.38 203 ASN A O 1
ATOM 1587 N N . LYS A 1 204 ? 2.618 -2.388 -2.479 1.00 94.94 204 LYS A N 1
ATOM 1588 C CA . LYS A 1 204 ? 4.076 -2.434 -2.269 1.00 94.94 204 LYS A CA 1
ATOM 1589 C C . LYS A 1 204 ? 4.780 -3.257 -3.349 1.00 94.94 204 LYS A C 1
ATOM 1591 O O . LYS A 1 204 ? 5.814 -2.833 -3.862 1.00 94.94 204 LYS A O 1
ATOM 1596 N N . THR A 1 205 ? 4.237 -4.422 -3.693 1.00 96.25 205 THR A N 1
ATOM 1597 C CA . THR A 1 205 ? 4.783 -5.273 -4.762 1.00 96.25 205 THR A CA 1
ATOM 1598 C C . THR A 1 205 ? 4.730 -4.558 -6.112 1.00 96.25 205 THR A C 1
ATOM 1600 O O . THR A 1 205 ? 5.727 -4.546 -6.833 1.00 96.25 205 THR A O 1
ATOM 1603 N N . LEU A 1 206 ? 3.616 -3.886 -6.424 1.00 95.75 206 LEU A N 1
ATOM 1604 C CA . LEU A 1 206 ? 3.479 -3.071 -7.634 1.00 95.75 206 LEU A CA 1
ATOM 1605 C C . LEU A 1 206 ? 4.493 -1.922 -7.664 1.00 95.75 206 LEU A C 1
ATOM 1607 O O . LEU A 1 206 ? 5.149 -1.723 -8.683 1.00 95.75 206 LEU A O 1
ATOM 1611 N N . TYR A 1 207 ? 4.674 -1.198 -6.556 1.00 95.12 207 TYR A N 1
ATOM 1612 C CA . TYR A 1 207 ? 5.693 -0.150 -6.447 1.00 95.12 207 TYR A CA 1
ATOM 1613 C C . TYR A 1 207 ? 7.097 -0.677 -6.774 1.00 95.12 207 TYR A C 1
ATOM 1615 O O . TYR A 1 207 ? 7.797 -0.089 -7.598 1.00 95.12 207 TYR A O 1
ATOM 1623 N N . LEU A 1 208 ? 7.493 -1.804 -6.174 1.00 94.56 208 LEU A N 1
ATOM 1624 C CA . LEU A 1 208 ? 8.795 -2.423 -6.435 1.00 94.56 208 LEU A CA 1
ATOM 1625 C C . LEU A 1 208 ? 8.936 -2.876 -7.892 1.00 94.56 208 LEU A C 1
ATOM 1627 O O . LEU A 1 208 ? 10.012 -2.729 -8.466 1.00 94.56 208 LEU A O 1
ATOM 1631 N N . ALA A 1 209 ? 7.860 -3.375 -8.505 1.00 95.94 209 ALA A N 1
ATOM 1632 C CA . ALA A 1 209 ? 7.854 -3.739 -9.918 1.00 95.94 209 ALA A CA 1
ATOM 1633 C C . ALA A 1 209 ? 8.067 -2.515 -10.827 1.00 95.94 209 ALA A C 1
ATOM 1635 O O . ALA A 1 209 ? 8.890 -2.574 -11.740 1.00 95.94 209 ALA A O 1
ATOM 1636 N N . TYR A 1 210 ? 7.403 -1.385 -10.550 1.00 95.56 210 TYR A N 1
ATOM 1637 C CA . TYR A 1 210 ? 7.635 -0.139 -11.290 1.00 95.56 210 TYR A CA 1
ATOM 1638 C C . TYR A 1 210 ? 9.059 0.398 -11.092 1.00 95.56 210 TYR A C 1
ATOM 1640 O O . TYR A 1 210 ? 9.685 0.807 -12.067 1.00 95.56 210 TYR A O 1
ATOM 1648 N N . ALA A 1 211 ? 9.593 0.359 -9.868 1.00 92.81 211 ALA A N 1
ATOM 1649 C CA . ALA A 1 211 ? 10.963 0.791 -9.585 1.00 92.81 211 ALA A CA 1
ATOM 1650 C C . ALA A 1 211 ? 12.007 -0.089 -10.300 1.00 92.81 211 ALA A C 1
ATOM 1652 O O . ALA A 1 211 ? 12.976 0.420 -10.860 1.00 92.81 211 ALA A O 1
ATOM 1653 N N . ALA A 1 212 ? 11.792 -1.407 -10.338 1.00 94.94 212 ALA A N 1
ATOM 1654 C CA . ALA A 1 212 ? 12.652 -2.328 -11.077 1.00 94.94 212 ALA A CA 1
ATOM 1655 C C . ALA A 1 212 ? 12.582 -2.095 -12.596 1.00 94.94 212 ALA A C 1
ATOM 1657 O O . ALA A 1 212 ? 13.604 -2.163 -13.277 1.00 94.94 212 ALA A O 1
ATOM 1658 N N . LEU A 1 213 ? 11.393 -1.798 -13.133 1.00 95.56 213 LEU A N 1
ATOM 1659 C CA . LEU A 1 213 ? 11.225 -1.438 -14.542 1.00 95.56 213 LEU A CA 1
ATOM 1660 C C . LEU A 1 213 ? 11.940 -0.118 -14.872 1.00 95.56 213 LEU A C 1
ATOM 1662 O O . LEU A 1 213 ? 12.621 -0.039 -15.892 1.00 95.56 213 LEU A O 1
ATOM 1666 N N . GLU A 1 214 ? 11.851 0.893 -14.006 1.00 93.38 214 GLU A N 1
ATOM 1667 C CA . GLU A 1 214 ? 12.595 2.151 -14.160 1.00 93.38 214 GLU A CA 1
ATOM 1668 C C . GLU A 1 214 ? 14.112 1.908 -14.214 1.00 93.38 214 GLU A C 1
ATOM 1670 O O . GLU A 1 214 ? 14.771 2.358 -15.153 1.00 93.38 214 GLU A O 1
ATOM 1675 N N . ASP A 1 215 ? 14.660 1.130 -13.277 1.00 92.50 215 ASP A N 1
ATOM 1676 C CA . ASP A 1 215 ? 16.090 0.797 -13.240 1.00 92.50 215 ASP A CA 1
ATOM 1677 C C . ASP A 1 215 ? 16.555 0.041 -14.498 1.00 92.50 215 ASP A C 1
ATOM 1679 O O . ASP A 1 215 ? 17.619 0.329 -15.057 1.00 92.50 215 ASP A O 1
ATOM 1683 N N . ARG A 1 216 ? 15.726 -0.872 -15.024 1.00 91.62 216 ARG A N 1
ATOM 1684 C CA . ARG A 1 216 ? 15.994 -1.559 -16.300 1.00 91.62 216 ARG A CA 1
ATOM 1685 C C . ARG A 1 216 ? 16.033 -0.589 -17.477 1.00 91.62 216 ARG A C 1
ATOM 1687 O O . ARG A 1 216 ? 16.938 -0.694 -18.309 1.00 91.62 216 ARG A O 1
ATOM 1694 N N . ILE A 1 217 ? 15.089 0.353 -17.550 1.00 91.38 217 ILE A N 1
ATOM 1695 C CA . ILE A 1 217 ? 15.062 1.382 -18.600 1.00 91.38 217 ILE A CA 1
ATOM 1696 C C . ILE A 1 217 ? 16.333 2.235 -18.522 1.00 91.38 217 ILE A C 1
ATOM 1698 O O . ILE A 1 217 ? 17.012 2.420 -19.534 1.00 91.38 217 ILE A O 1
ATOM 1702 N N . LEU A 1 218 ? 16.700 2.704 -17.328 1.00 87.81 218 LEU A N 1
ATOM 1703 C CA . LEU A 1 218 ? 17.896 3.523 -17.117 1.00 87.81 218 LEU A CA 1
ATOM 1704 C C . LEU A 1 218 ? 19.186 2.759 -17.442 1.00 87.81 218 LEU A C 1
ATOM 1706 O O . LEU A 1 218 ? 20.052 3.282 -18.146 1.00 87.81 218 LEU A O 1
ATOM 1710 N N . THR A 1 219 ? 19.291 1.502 -17.010 1.00 89.12 219 THR A N 1
ATOM 1711 C CA . THR A 1 219 ? 20.421 0.616 -17.329 1.00 89.12 219 THR A CA 1
ATOM 1712 C C . THR A 1 219 ? 20.541 0.395 -18.835 1.00 89.12 219 THR A C 1
ATOM 1714 O O . THR A 1 219 ? 21.640 0.438 -19.399 1.00 89.12 219 THR A O 1
ATOM 1717 N N . TYR A 1 220 ? 19.420 0.200 -19.528 1.00 86.69 220 TYR A N 1
ATOM 1718 C CA . TYR A 1 220 ? 19.420 0.074 -20.979 1.00 86.69 220 TYR A CA 1
ATOM 1719 C C . TYR A 1 220 ? 19.897 1.358 -21.668 1.00 86.69 220 TYR A C 1
ATOM 1721 O O . TYR A 1 220 ? 20.758 1.291 -22.547 1.00 86.69 220 TYR A O 1
ATOM 1729 N N . LEU A 1 221 ? 19.403 2.525 -21.245 1.00 84.62 221 LEU A N 1
ATOM 1730 C CA . LEU A 1 221 ? 19.835 3.817 -21.786 1.00 84.62 221 LEU A CA 1
ATOM 1731 C C . LEU A 1 221 ? 21.339 4.051 -21.563 1.00 84.62 221 LEU A C 1
ATOM 1733 O O . LEU A 1 221 ? 22.044 4.435 -22.497 1.00 84.62 221 LEU A O 1
ATOM 1737 N N . ALA A 1 222 ? 21.849 3.742 -20.369 1.00 84.38 222 ALA A N 1
ATOM 1738 C CA . ALA A 1 222 ? 23.265 3.886 -20.037 1.00 84.38 222 ALA A CA 1
ATOM 1739 C C . ALA A 1 222 ? 24.161 2.936 -20.855 1.00 84.38 222 ALA A C 1
ATOM 1741 O O . ALA A 1 222 ? 25.195 3.342 -21.392 1.00 84.38 222 ALA A O 1
ATOM 1742 N N . THR A 1 223 ? 23.760 1.669 -21.001 1.00 85.81 223 THR A N 1
ATOM 1743 C CA . THR A 1 223 ? 24.531 0.671 -21.765 1.00 85.81 223 THR A CA 1
ATOM 1744 C C . THR A 1 223 ? 24.505 0.933 -23.271 1.00 85.81 223 THR A C 1
ATOM 1746 O O . THR A 1 223 ? 25.529 0.756 -23.937 1.00 85.81 223 THR A O 1
ATOM 1749 N N . GLN A 1 224 ? 23.374 1.394 -23.813 1.00 78.75 224 GLN A N 1
ATOM 1750 C CA . GLN A 1 224 ? 23.260 1.888 -25.189 1.00 78.75 224 GLN A CA 1
ATOM 1751 C C . GLN A 1 224 ? 24.232 3.043 -25.440 1.00 78.75 224 GLN A C 1
ATOM 1753 O O . GLN A 1 224 ? 25.013 2.994 -26.391 1.00 78.75 224 GLN A O 1
ATOM 1758 N N . GLN A 1 225 ? 24.231 4.047 -24.561 1.00 71.62 225 GLN A N 1
ATOM 1759 C CA . GLN A 1 225 ? 25.102 5.213 -24.678 1.00 71.62 225 GLN A CA 1
ATOM 1760 C C . GLN A 1 225 ? 26.587 4.829 -24.646 1.00 71.62 225 GLN A C 1
ATOM 1762 O O . GLN A 1 225 ? 27.358 5.306 -25.478 1.00 71.62 225 GLN A O 1
ATOM 1767 N N . PHE A 1 226 ? 26.976 3.923 -23.747 1.00 76.38 226 PHE A N 1
ATOM 1768 C CA . PHE A 1 226 ? 28.351 3.434 -23.641 1.00 76.38 226 PHE A CA 1
ATOM 1769 C C . PHE A 1 226 ? 28.816 2.662 -24.886 1.00 76.38 226 PHE A C 1
ATOM 1771 O O . PHE A 1 226 ? 29.938 2.839 -25.352 1.00 76.38 226 PHE A O 1
ATOM 1778 N N . ARG A 1 227 ? 27.964 1.808 -25.465 1.00 77.06 227 ARG A N 1
ATOM 1779 C CA . ARG A 1 227 ? 28.332 1.060 -26.682 1.00 77.06 227 ARG A CA 1
ATOM 1780 C C . ARG A 1 227 ? 28.403 1.958 -27.913 1.00 77.06 227 ARG A C 1
ATOM 1782 O O . ARG A 1 227 ? 29.291 1.779 -28.740 1.00 77.06 227 ARG A O 1
ATOM 1789 N N . LEU A 1 228 ? 27.498 2.931 -28.024 1.00 72.19 228 LEU A N 1
ATOM 1790 C CA . LEU A 1 228 ? 27.523 3.908 -29.111 1.00 72.19 228 LEU A CA 1
ATOM 1791 C C . LEU A 1 228 ? 28.770 4.798 -29.046 1.00 72.19 228 LEU A C 1
ATOM 1793 O O . LEU A 1 228 ? 29.358 5.070 -30.090 1.00 72.19 228 LEU A O 1
ATOM 1797 N N . SER A 1 229 ? 29.209 5.211 -27.851 1.00 71.19 229 SER A N 1
ATOM 1798 C CA . SER A 1 229 ? 30.441 5.996 -27.704 1.00 71.19 229 SER A CA 1
ATOM 1799 C C . SER A 1 229 ? 31.694 5.184 -28.042 1.00 71.19 229 SER A C 1
ATOM 1801 O O . SER A 1 229 ? 32.586 5.707 -28.704 1.00 71.19 229 SER A O 1
ATOM 1803 N N . GLN A 1 230 ? 31.750 3.897 -27.679 1.00 78.81 230 GLN A N 1
ATOM 1804 C CA . GLN A 1 230 ? 32.844 3.014 -28.101 1.00 78.81 230 GLN A CA 1
ATOM 1805 C C . GLN A 1 230 ? 32.905 2.852 -29.624 1.00 78.81 230 GLN A C 1
ATOM 1807 O O . GLN A 1 230 ? 33.972 3.016 -30.209 1.00 78.81 230 GLN A O 1
ATOM 1812 N N . LEU A 1 231 ? 31.766 2.585 -30.270 1.00 74.06 231 LEU A N 1
ATOM 1813 C CA . LEU A 1 231 ? 31.698 2.420 -31.726 1.00 74.06 231 LEU A CA 1
ATOM 1814 C C . LEU A 1 231 ? 32.066 3.707 -32.478 1.00 74.06 231 LEU A C 1
ATOM 1816 O O . LEU A 1 231 ? 32.752 3.628 -33.492 1.00 74.06 231 LEU A O 1
ATOM 1820 N N . ALA A 1 232 ? 31.654 4.875 -31.972 1.00 70.81 232 ALA A N 1
ATOM 1821 C CA . ALA A 1 232 ? 32.018 6.172 -32.548 1.00 70.81 232 ALA A CA 1
ATOM 1822 C C . ALA A 1 232 ? 33.526 6.465 -32.440 1.00 70.81 232 ALA A C 1
ATOM 1824 O O . ALA A 1 232 ? 34.103 7.072 -33.333 1.00 70.81 232 ALA A O 1
ATOM 1825 N N . ASN A 1 233 ? 34.182 5.994 -31.377 1.00 75.69 233 ASN A N 1
ATOM 1826 C CA . ASN A 1 233 ? 35.624 6.169 -31.194 1.00 75.69 233 ASN A CA 1
ATOM 1827 C C . ASN A 1 233 ? 36.463 5.142 -31.982 1.00 75.69 233 ASN A C 1
ATOM 1829 O O . ASN A 1 233 ? 37.660 5.344 -32.170 1.00 75.69 233 ASN A O 1
ATOM 1833 N N . SER A 1 234 ? 35.858 4.050 -32.463 1.00 73.44 234 SER A N 1
ATOM 1834 C CA . SER A 1 234 ? 36.518 3.007 -33.266 1.00 73.44 234 SER A CA 1
ATOM 1835 C C . SER A 1 234 ? 36.550 3.297 -34.777 1.00 73.44 234 SER A C 1
ATOM 1837 O O . SER A 1 234 ? 36.802 2.386 -35.561 1.00 73.44 234 SER A O 1
ATOM 1839 N N . GLU A 1 235 ? 36.351 4.545 -35.216 1.00 62.03 235 GLU A N 1
ATOM 1840 C CA . GLU A 1 235 ? 36.321 4.950 -36.639 1.00 62.03 235 GLU A CA 1
ATOM 1841 C C . GLU A 1 235 ? 37.625 4.719 -37.442 1.00 62.03 235 GLU A C 1
ATOM 1843 O O . GLU A 1 235 ? 37.663 4.963 -38.650 1.00 62.03 235 GLU A O 1
ATOM 1848 N N . VAL A 1 236 ? 38.680 4.155 -36.847 1.00 56.94 236 VAL A N 1
ATOM 1849 C CA . VAL A 1 236 ? 39.905 3.762 -37.562 1.00 56.94 236 VAL A CA 1
ATOM 1850 C C . VAL A 1 236 ? 39.719 2.386 -38.225 1.00 56.94 236 VAL A C 1
ATOM 1852 O O . VAL A 1 236 ? 40.260 1.378 -37.780 1.00 56.94 236 VAL A O 1
ATOM 1855 N N . GLY A 1 237 ? 38.920 2.336 -39.297 1.00 56.16 237 GLY A N 1
ATOM 1856 C CA . GLY A 1 237 ? 38.803 1.167 -40.184 1.00 56.16 237 GLY A CA 1
ATOM 1857 C C . GLY A 1 237 ? 37.361 0.790 -40.524 1.00 56.16 237 GLY A C 1
ATOM 1858 O O . GLY A 1 237 ? 36.767 -0.081 -39.895 1.00 56.16 237 GLY A O 1
ATOM 1859 N N . SER A 1 238 ? 36.795 1.434 -41.550 1.00 63.03 238 SER A N 1
ATOM 1860 C CA . SER A 1 238 ? 35.417 1.251 -42.039 1.00 63.03 238 SER A CA 1
ATOM 1861 C C . SER A 1 238 ? 35.188 -0.145 -42.649 1.00 63.03 238 SER A C 1
ATOM 1863 O O . SER A 1 238 ? 35.109 -0.321 -43.864 1.00 63.03 238 SER A O 1
ATOM 1865 N N . SER A 1 239 ? 35.107 -1.168 -41.801 1.00 71.06 239 SER A N 1
ATOM 1866 C CA . SER A 1 239 ? 34.789 -2.535 -42.210 1.00 71.06 239 SER A CA 1
ATOM 1867 C C . SER A 1 239 ? 33.272 -2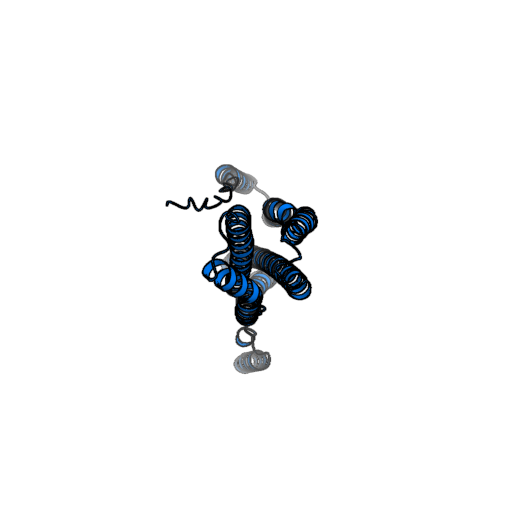.718 -42.384 1.00 71.06 239 SER A C 1
ATOM 1869 O O . SER A 1 239 ? 32.449 -2.100 -41.701 1.00 71.06 239 SER A O 1
ATOM 1871 N N . SER A 1 240 ? 32.865 -3.567 -43.330 1.00 73.69 240 SER A N 1
ATOM 1872 C CA . SER A 1 240 ? 31.451 -3.843 -43.631 1.00 73.69 240 SER A CA 1
ATOM 1873 C C . SER A 1 240 ? 30.687 -4.489 -42.460 1.00 73.69 240 SER A C 1
ATOM 1875 O O . SER A 1 240 ? 29.457 -4.387 -42.403 1.00 73.69 240 SER A O 1
ATOM 1877 N N . SER A 1 241 ? 31.393 -5.099 -41.500 1.00 74.00 241 SER A N 1
ATOM 1878 C CA . SER A 1 241 ? 30.841 -5.622 -40.243 1.00 74.00 241 SER A CA 1
ATOM 1879 C C . SER A 1 241 ? 30.389 -4.504 -39.299 1.00 74.00 241 SER A C 1
ATOM 1881 O O . SER A 1 241 ? 29.285 -4.597 -38.760 1.00 74.00 241 SER A O 1
ATOM 1883 N N . THR A 1 242 ? 31.140 -3.401 -39.186 1.00 71.38 242 THR A N 1
ATOM 1884 C CA . THR A 1 242 ? 30.778 -2.247 -38.340 1.00 71.38 242 THR A CA 1
ATOM 1885 C C . THR A 1 242 ? 29.445 -1.621 -38.773 1.00 71.38 242 THR A C 1
ATOM 1887 O O . THR A 1 242 ? 28.588 -1.325 -37.942 1.00 71.38 242 THR A O 1
ATOM 1890 N N . LYS A 1 243 ? 29.190 -1.506 -40.088 1.00 75.00 243 LYS A N 1
ATOM 1891 C CA . LYS A 1 243 ? 27.907 -0.990 -40.617 1.00 75.00 243 LYS A CA 1
ATOM 1892 C C . LYS A 1 243 ? 26.712 -1.897 -40.297 1.00 75.00 243 LYS A C 1
ATOM 1894 O O . LYS A 1 243 ? 25.613 -1.393 -40.062 1.00 75.00 243 LYS A O 1
ATOM 1899 N N . LYS A 1 244 ? 26.900 -3.224 -40.293 1.00 79.88 244 LYS A N 1
ATOM 1900 C CA . LYS A 1 244 ? 25.839 -4.180 -39.919 1.00 79.88 244 LYS A CA 1
ATOM 1901 C C . LYS A 1 244 ? 25.512 -4.102 -38.428 1.00 79.88 244 LYS A C 1
ATOM 1903 O O . LYS A 1 244 ? 24.337 -4.161 -38.071 1.00 79.88 244 LYS A O 1
ATOM 1908 N N . GLU A 1 245 ? 26.518 -3.934 -37.573 1.00 75.69 245 GLU A N 1
ATOM 1909 C CA . GLU A 1 245 ? 26.296 -3.761 -36.136 1.00 75.69 245 GLU A CA 1
ATOM 1910 C C . GLU A 1 245 ? 25.568 -2.454 -35.823 1.00 75.69 245 GLU A C 1
ATOM 1912 O O . GLU A 1 245 ? 24.590 -2.489 -35.080 1.00 75.69 245 GLU A O 1
ATOM 1917 N N . ILE A 1 246 ? 25.945 -1.337 -36.456 1.00 72.69 246 ILE A N 1
ATOM 1918 C CA . ILE A 1 246 ? 25.257 -0.043 -36.289 1.00 72.69 246 ILE A CA 1
ATOM 1919 C C . ILE A 1 246 ? 23.760 -0.162 -36.615 1.00 72.69 246 ILE A C 1
ATOM 1921 O O . ILE A 1 246 ? 22.931 0.219 -35.791 1.00 72.69 246 ILE A O 1
ATOM 1925 N N . LYS A 1 247 ? 23.394 -0.778 -37.751 1.00 76.25 247 LYS A N 1
ATOM 1926 C CA . LYS A 1 247 ? 21.978 -1.021 -38.099 1.00 76.25 247 LYS A CA 1
ATOM 1927 C C . LYS A 1 247 ? 21.259 -1.916 -37.086 1.00 76.25 247 LYS A C 1
ATOM 1929 O O . LYS A 1 247 ? 20.079 -1.721 -36.811 1.00 76.25 247 LYS A O 1
ATOM 1934 N N . ARG A 1 248 ? 21.955 -2.905 -36.513 1.00 76.56 248 ARG A N 1
ATOM 1935 C CA . ARG A 1 248 ? 21.388 -3.750 -35.452 1.00 76.56 248 ARG A CA 1
ATOM 1936 C C . ARG A 1 248 ? 21.127 -2.933 -34.184 1.00 76.56 248 ARG A C 1
ATOM 1938 O O . ARG A 1 248 ? 20.116 -3.167 -33.535 1.00 76.56 248 ARG A O 1
ATOM 1945 N N . PHE A 1 249 ? 21.996 -1.984 -33.835 1.00 73.56 249 PHE A N 1
ATOM 1946 C CA . PHE A 1 249 ? 21.783 -1.087 -32.695 1.00 73.56 249 PHE A CA 1
ATOM 1947 C C . PHE A 1 249 ? 20.669 -0.060 -32.936 1.00 73.56 249 PHE A C 1
ATOM 1949 O O . PHE A 1 249 ? 19.958 0.264 -31.989 1.00 73.56 249 PHE A O 1
ATOM 1956 N N . GLU A 1 250 ? 20.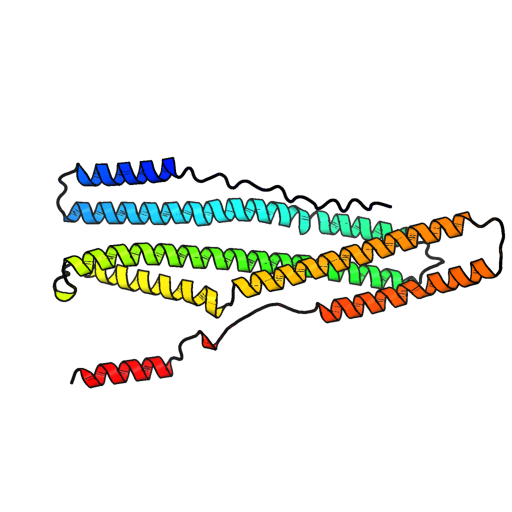468 0.380 -34.179 1.00 73.19 250 GLU A N 1
ATOM 1957 C CA . GLU A 1 250 ? 19.420 1.335 -34.571 1.00 73.19 250 GLU A CA 1
ATOM 1958 C C . GLU A 1 250 ? 17.992 0.792 -34.365 1.00 73.19 250 GLU A C 1
ATOM 1960 O O . GLU A 1 250 ? 17.104 1.546 -33.973 1.00 73.19 250 GLU A O 1
ATOM 1965 N N . ASN A 1 251 ? 17.773 -0.520 -34.533 1.00 76.62 251 ASN A N 1
ATOM 1966 C CA . ASN A 1 251 ? 16.457 -1.152 -34.336 1.00 76.62 251 ASN A CA 1
ATOM 1967 C C . ASN A 1 251 ? 16.145 -1.539 -32.876 1.00 76.62 251 ASN A C 1
ATOM 1969 O O . ASN A 1 251 ? 14.976 -1.676 -32.513 1.00 76.62 251 ASN A O 1
ATOM 1973 N N . ARG A 1 252 ? 17.155 -1.672 -32.005 1.00 81.62 252 ARG A N 1
ATOM 1974 C CA . ARG A 1 252 ? 16.960 -2.079 -30.596 1.00 81.62 252 ARG A CA 1
ATOM 1975 C C . ARG A 1 252 ? 16.043 -1.167 -29.764 1.00 81.62 252 ARG A C 1
ATOM 1977 O O . ARG A 1 252 ? 15.358 -1.684 -28.886 1.00 81.62 252 ARG A O 1
ATOM 1984 N N . PRO A 1 253 ? 15.990 0.168 -29.957 1.00 84.25 253 PRO A N 1
ATOM 1985 C CA . PRO A 1 253 ? 15.056 1.019 -29.223 1.00 84.25 253 PRO A CA 1
ATOM 1986 C C . PRO A 1 253 ? 13.595 0.589 -29.383 1.00 84.25 253 PRO A C 1
ATOM 1988 O O . PRO A 1 253 ? 12.851 0.656 -28.412 1.00 84.25 253 PRO A O 1
ATOM 1991 N N . LEU A 1 254 ? 13.190 0.107 -30.564 1.00 86.88 254 LEU A N 1
ATOM 1992 C CA . LEU A 1 254 ? 11.825 -0.374 -30.800 1.00 86.88 254 LEU A CA 1
ATOM 1993 C C . LEU A 1 254 ? 11.539 -1.681 -30.050 1.00 86.88 254 LEU A C 1
ATOM 1995 O O . LEU A 1 254 ? 10.465 -1.820 -29.474 1.00 86.88 254 LEU A O 1
ATOM 1999 N N . GLU A 1 255 ? 12.509 -2.599 -30.008 1.00 88.12 255 GLU A N 1
ATOM 2000 C CA . GLU A 1 255 ? 12.419 -3.844 -29.225 1.00 88.12 255 GLU A CA 1
ATOM 2001 C C . GLU A 1 255 ? 12.292 -3.559 -27.724 1.00 88.12 255 GLU A C 1
ATOM 2003 O O . GLU A 1 255 ? 11.549 -4.225 -27.010 1.00 88.12 255 GLU A O 1
ATOM 2008 N N . VAL A 1 256 ? 12.992 -2.537 -27.231 1.00 89.12 256 VAL A N 1
ATOM 2009 C CA . VAL A 1 256 ? 12.869 -2.136 -25.828 1.00 89.12 256 VAL A CA 1
ATOM 2010 C C . VAL A 1 256 ? 11.551 -1.438 -25.546 1.00 89.12 256 VAL A C 1
ATOM 2012 O O . VAL A 1 256 ? 10.941 -1.721 -24.522 1.00 89.12 256 VAL A O 1
ATOM 2015 N N . ILE A 1 257 ? 11.069 -0.585 -26.448 1.00 92.81 257 ILE A N 1
ATOM 2016 C CA . ILE A 1 257 ? 9.741 0.025 -26.319 1.00 92.81 257 ILE A CA 1
ATOM 2017 C C . ILE A 1 257 ? 8.660 -1.058 -26.228 1.00 92.81 257 ILE A C 1
ATOM 2019 O O . ILE A 1 257 ? 7.793 -0.955 -25.362 1.00 92.81 257 ILE A O 1
ATOM 2023 N N . SER A 1 258 ? 8.715 -2.096 -27.072 1.00 94.25 258 SER A N 1
ATOM 2024 C CA . SER A 1 258 ? 7.728 -3.181 -27.037 1.00 94.25 258 SER A CA 1
ATOM 2025 C C . SER A 1 258 ? 7.841 -4.037 -25.773 1.00 94.25 258 SER A C 1
ATOM 2027 O O . SER A 1 258 ? 6.814 -4.411 -25.207 1.00 94.25 258 SER A O 1
ATOM 2029 N N . LEU A 1 259 ? 9.059 -4.294 -25.283 1.00 93.75 259 LEU A N 1
ATOM 2030 C CA . LEU A 1 259 ? 9.281 -4.977 -24.007 1.00 93.75 259 LEU A CA 1
ATOM 2031 C C . LEU A 1 259 ? 8.733 -4.163 -22.826 1.00 93.75 259 LEU A C 1
ATOM 2033 O O . LEU A 1 259 ? 8.022 -4.714 -21.989 1.00 93.75 259 LEU A O 1
ATOM 2037 N N . ILE A 1 260 ? 9.003 -2.853 -22.787 1.00 94.75 260 ILE A N 1
ATOM 2038 C CA . ILE A 1 260 ? 8.470 -1.943 -21.763 1.00 94.75 260 ILE A CA 1
ATOM 2039 C C . ILE A 1 260 ? 6.945 -1.912 -21.824 1.00 94.75 260 ILE A C 1
ATOM 2041 O O . ILE A 1 260 ? 6.308 -1.965 -20.779 1.00 94.75 260 ILE A O 1
ATOM 2045 N N . ASP A 1 261 ? 6.351 -1.838 -23.017 1.00 95.94 261 ASP A N 1
ATOM 2046 C CA . ASP A 1 261 ? 4.894 -1.862 -23.179 1.00 95.94 261 ASP A CA 1
ATOM 2047 C C . ASP A 1 261 ? 4.294 -3.179 -22.664 1.00 95.94 261 ASP A C 1
ATOM 2049 O O . ASP A 1 261 ? 3.270 -3.155 -21.979 1.00 95.94 261 ASP A O 1
ATOM 2053 N N . GLY A 1 262 ? 4.952 -4.313 -22.928 1.00 96.44 262 GLY A N 1
ATOM 2054 C CA . GLY A 1 262 ? 4.556 -5.621 -22.406 1.00 96.44 262 GLY A CA 1
ATOM 2055 C C . GLY A 1 262 ? 4.628 -5.700 -20.879 1.00 96.44 262 GLY A C 1
ATOM 2056 O O . GLY A 1 262 ? 3.658 -6.109 -20.239 1.00 96.44 262 GLY A O 1
ATOM 2057 N N . GLU A 1 263 ? 5.736 -5.258 -20.277 1.00 95.56 263 GLU A N 1
ATOM 2058 C CA . GLU A 1 263 ? 5.883 -5.225 -18.816 1.00 95.56 263 GLU A CA 1
ATOM 2059 C C . GLU A 1 263 ? 4.894 -4.242 -18.175 1.00 95.56 263 GLU A C 1
ATOM 2061 O O . GLU A 1 263 ? 4.224 -4.597 -17.206 1.00 95.56 263 GLU A O 1
ATOM 2066 N N . LEU A 1 264 ? 4.728 -3.043 -18.748 1.00 95.38 264 LEU A N 1
ATOM 2067 C CA . LEU A 1 264 ? 3.745 -2.053 -18.302 1.00 95.38 264 LEU A CA 1
ATOM 2068 C C . LEU A 1 264 ? 2.326 -2.604 -18.341 1.00 95.38 264 LEU A C 1
ATOM 2070 O O . LEU A 1 264 ? 1.566 -2.338 -17.412 1.00 95.38 264 LEU A O 1
ATOM 2074 N N . ALA A 1 265 ? 1.960 -3.334 -19.395 1.00 96.12 265 ALA A N 1
ATOM 2075 C CA . ALA A 1 265 ? 0.655 -3.972 -19.503 1.00 96.12 265 ALA A CA 1
ATOM 2076 C C . ALA A 1 265 ? 0.463 -5.034 -18.410 1.00 96.12 265 ALA A C 1
ATOM 2078 O O . ALA A 1 265 ? -0.597 -5.066 -17.786 1.00 96.12 265 ALA A O 1
ATOM 2079 N N . ALA A 1 266 ? 1.495 -5.832 -18.121 1.00 95.88 266 ALA A N 1
ATOM 2080 C CA . ALA A 1 266 ? 1.454 -6.858 -17.079 1.00 95.88 266 ALA A CA 1
ATOM 2081 C C . ALA A 1 266 ? 1.299 -6.278 -15.659 1.00 95.88 266 ALA A C 1
ATOM 2083 O O . ALA A 1 266 ? 0.627 -6.878 -14.823 1.00 95.88 266 ALA A O 1
ATOM 2084 N N . ILE A 1 267 ? 1.878 -5.102 -15.384 1.00 95.19 267 ILE A N 1
ATOM 2085 C CA . ILE A 1 267 ? 1.835 -4.451 -14.057 1.00 95.19 267 ILE A CA 1
ATOM 2086 C C . ILE A 1 267 ? 0.782 -3.332 -13.947 1.00 95.19 267 ILE A C 1
ATOM 2088 O O . ILE A 1 267 ? 0.726 -2.622 -12.938 1.00 95.19 267 ILE A O 1
ATOM 2092 N N . ASN A 1 268 ? -0.063 -3.140 -14.967 1.00 92.81 268 ASN A N 1
ATOM 2093 C CA . ASN A 1 268 ? -1.117 -2.120 -14.992 1.00 92.81 268 ASN A CA 1
ATOM 2094 C C . ASN A 1 268 ? -2.336 -2.532 -14.150 1.00 92.81 268 ASN A C 1
ATOM 2096 O O . ASN A 1 268 ? -3.448 -2.628 -14.664 1.00 92.81 268 ASN A O 1
ATOM 2100 N N . ASN A 1 269 ? -2.125 -2.773 -12.859 1.00 91.94 269 ASN A N 1
ATOM 2101 C CA . ASN A 1 269 ? -3.184 -3.108 -11.920 1.00 91.94 269 ASN A CA 1
ATOM 2102 C C . ASN A 1 269 ? -3.302 -2.048 -10.813 1.00 91.94 269 ASN A C 1
ATOM 2104 O O . ASN A 1 269 ? -2.323 -1.387 -10.452 1.00 91.94 269 ASN A O 1
ATOM 2108 N N . ILE A 1 270 ? -4.509 -1.896 -10.275 1.00 89.44 270 ILE A N 1
ATOM 2109 C CA . ILE A 1 270 ? -4.789 -1.112 -9.074 1.00 89.44 270 ILE A CA 1
ATOM 2110 C C . ILE A 1 270 ? -5.260 -2.111 -8.023 1.00 89.44 270 ILE A C 1
ATOM 2112 O O . ILE A 1 270 ? -6.371 -2.631 -8.097 1.00 89.44 270 ILE A O 1
ATOM 2116 N N . ALA A 1 271 ? -4.391 -2.405 -7.063 1.00 91.44 271 ALA A N 1
ATOM 2117 C CA . ALA A 1 271 ? -4.683 -3.360 -6.008 1.00 91.44 271 ALA A CA 1
ATOM 2118 C C . ALA A 1 271 ? -5.613 -2.732 -4.958 1.00 91.44 271 ALA A C 1
ATOM 2120 O O . ALA A 1 271 ? -5.162 -2.057 -4.029 1.00 91.44 271 ALA A O 1
ATOM 2121 N N . ILE A 1 272 ? -6.921 -2.924 -5.137 1.00 93.62 272 ILE A N 1
ATOM 2122 C CA . ILE A 1 272 ? -7.953 -2.573 -4.157 1.00 93.62 272 ILE A CA 1
ATOM 2123 C C . ILE A 1 272 ? -8.769 -3.832 -3.874 1.00 93.62 272 ILE A C 1
ATOM 2125 O O . ILE A 1 272 ? -9.668 -4.206 -4.624 1.00 93.62 272 ILE A O 1
ATOM 2129 N N . GLY A 1 273 ? -8.425 -4.500 -2.782 1.00 93.44 273 GLY A N 1
ATOM 2130 C CA . GLY A 1 273 ? -9.180 -5.594 -2.202 1.00 93.44 273 GLY A CA 1
ATOM 2131 C C . GLY A 1 273 ? -10.345 -5.070 -1.370 1.00 93.44 273 GLY A C 1
ATOM 2132 O O . GLY A 1 273 ? -10.191 -4.159 -0.555 1.00 93.44 273 GLY A O 1
ATOM 2133 N N . PHE A 1 274 ? -11.511 -5.670 -1.580 1.00 95.25 274 PHE A N 1
ATOM 2134 C CA . PHE A 1 274 ? -12.718 -5.446 -0.799 1.00 95.25 274 PHE A CA 1
ATOM 2135 C C . PHE A 1 274 ? -13.492 -6.759 -0.714 1.00 95.25 274 PHE A C 1
ATOM 2137 O O . PHE A 1 274 ? -13.778 -7.379 -1.739 1.00 95.25 274 PHE A O 1
ATOM 2144 N N . ASP A 1 275 ? -13.812 -7.191 0.501 1.00 94.94 275 ASP A N 1
ATOM 2145 C CA . ASP A 1 275 ? -14.576 -8.408 0.747 1.00 94.94 275 ASP A CA 1
ATOM 2146 C C . ASP A 1 275 ? -15.992 -8.070 1.208 1.00 94.94 275 ASP A C 1
ATOM 2148 O O . ASP A 1 275 ? -16.263 -7.899 2.400 1.00 94.94 275 ASP A O 1
ATOM 2152 N N . ALA A 1 276 ? -16.917 -8.006 0.250 1.00 92.56 276 ALA A N 1
ATOM 2153 C CA . ALA A 1 276 ? -18.327 -7.772 0.538 1.00 92.56 276 ALA A CA 1
ATOM 2154 C C . ALA A 1 276 ? -18.939 -8.884 1.408 1.00 92.56 276 ALA A C 1
ATOM 2156 O O . ALA A 1 276 ? -19.897 -8.627 2.132 1.00 92.56 276 ALA A O 1
ATOM 2157 N N . THR A 1 277 ? -18.376 -10.099 1.390 1.00 92.38 277 THR A N 1
ATOM 2158 C CA . THR A 1 277 ? -18.903 -11.232 2.171 1.00 92.38 277 THR A CA 1
ATOM 2159 C C . THR A 1 277 ? -18.661 -11.079 3.671 1.00 92.38 277 THR A C 1
ATOM 2161 O O . THR A 1 277 ? -19.311 -11.742 4.476 1.00 92.38 277 THR A O 1
ATOM 2164 N N . LYS A 1 278 ? -17.744 -10.188 4.070 1.00 89.75 278 LYS A N 1
ATOM 2165 C CA . LYS A 1 278 ? -17.496 -9.850 5.479 1.00 89.75 278 LYS A CA 1
ATOM 2166 C C . LYS A 1 278 ? -18.482 -8.823 6.026 1.00 89.75 278 LYS A C 1
ATOM 2168 O O . LYS A 1 278 ? -18.468 -8.568 7.227 1.00 89.75 278 LYS A O 1
ATOM 2173 N N . ILE A 1 279 ? -19.321 -8.232 5.175 1.00 88.00 279 ILE A N 1
ATOM 2174 C CA . ILE A 1 279 ? -20.387 -7.330 5.602 1.00 88.00 279 ILE A CA 1
ATOM 2175 C C . ILE A 1 279 ? -21.595 -8.192 5.988 1.00 88.00 279 ILE A C 1
ATOM 2177 O O . ILE A 1 279 ? -22.090 -8.940 5.143 1.00 88.00 279 ILE A O 1
ATOM 2181 N N . PRO A 1 280 ? -22.089 -8.109 7.236 1.00 83.44 280 PRO A N 1
ATOM 2182 C CA . PRO A 1 280 ? -23.276 -8.847 7.646 1.00 83.44 280 PRO A CA 1
ATOM 2183 C C . PRO A 1 280 ? -24.467 -8.526 6.741 1.00 83.44 280 PRO A C 1
ATOM 2185 O O . PRO A 1 280 ? -24.781 -7.357 6.503 1.00 83.44 280 PRO A O 1
ATOM 2188 N N . ASN A 1 281 ? -25.155 -9.559 6.258 1.00 89.81 281 ASN A N 1
ATOM 2189 C CA . ASN A 1 281 ? -26.391 -9.376 5.513 1.00 89.81 281 ASN A CA 1
ATOM 2190 C C . ASN A 1 281 ? -27.496 -8.912 6.472 1.00 89.81 281 ASN A C 1
ATOM 2192 O O . ASN A 1 281 ? -27.848 -9.606 7.427 1.00 89.81 281 ASN A O 1
ATOM 2196 N N . TYR A 1 282 ? -28.067 -7.737 6.206 1.00 87.00 282 TYR A N 1
ATOM 2197 C CA . TYR A 1 282 ? -29.118 -7.151 7.037 1.00 87.00 282 TYR A CA 1
ATOM 2198 C C . TYR A 1 282 ? -30.361 -8.047 7.147 1.00 87.00 282 TYR A C 1
ATOM 2200 O O . TYR A 1 282 ? -31.012 -8.069 8.190 1.00 87.00 282 TYR A O 1
ATOM 2208 N N . GLN A 1 283 ? -30.664 -8.835 6.112 1.00 91.25 283 GLN A N 1
ATOM 2209 C CA . GLN A 1 283 ? -31.790 -9.771 6.143 1.00 91.25 283 GLN A CA 1
ATOM 2210 C C . GLN A 1 283 ? -31.578 -10.892 7.164 1.00 91.25 283 GLN A C 1
ATOM 2212 O O . GLN A 1 283 ? -32.519 -11.283 7.851 1.00 91.25 283 GLN A O 1
ATOM 2217 N N . ASP A 1 284 ? -30.347 -11.382 7.300 1.00 89.38 284 ASP A N 1
ATOM 2218 C CA . ASP A 1 284 ? -30.026 -12.444 8.255 1.00 89.38 284 ASP A CA 1
ATOM 2219 C C . ASP A 1 284 ? -30.057 -11.903 9.691 1.00 89.38 284 ASP A C 1
ATOM 2221 O O . ASP A 1 284 ? -30.578 -12.559 10.592 1.00 89.38 284 ASP A O 1
ATOM 2225 N N . LEU A 1 285 ? -29.621 -10.654 9.892 1.00 84.88 285 LEU A N 1
ATOM 2226 C CA . LEU A 1 285 ? -29.760 -9.959 11.176 1.00 84.88 285 LEU A CA 1
ATOM 2227 C C . LEU A 1 285 ? -31.230 -9.727 11.563 1.00 84.88 285 LEU A C 1
ATOM 2229 O O . LEU A 1 285 ? -31.592 -9.894 12.730 1.00 84.88 285 LEU A O 1
ATOM 2233 N N . GLN A 1 286 ? -32.094 -9.375 10.605 1.00 89.19 286 GLN A N 1
ATOM 2234 C CA . GLN A 1 286 ? -33.532 -9.246 10.859 1.00 89.19 286 GLN A CA 1
ATOM 2235 C C . GLN A 1 286 ? -34.168 -10.583 11.248 1.00 89.19 286 GLN A C 1
ATOM 2237 O O . GLN A 1 286 ? -34.947 -10.624 12.199 1.00 89.19 286 GLN A O 1
ATOM 2242 N N . LYS A 1 287 ? -33.822 -11.677 10.556 1.00 93.12 287 LYS A N 1
ATOM 2243 C CA . LYS A 1 287 ? -34.320 -13.022 10.893 1.00 93.12 287 LYS A CA 1
ATOM 2244 C C . LYS A 1 287 ? -33.936 -13.420 12.315 1.00 93.12 287 LYS A C 1
ATOM 2246 O O . LYS A 1 287 ? -34.821 -13.760 13.091 1.00 93.12 287 LYS A O 1
ATOM 2251 N N . LEU A 1 288 ? -32.664 -13.255 12.681 1.00 87.56 288 LEU A N 1
ATOM 2252 C CA . LEU A 1 288 ? -32.179 -13.504 14.044 1.00 87.56 288 LEU A CA 1
ATOM 2253 C C . LEU A 1 288 ? -32.939 -12.674 15.091 1.00 87.56 288 LEU A C 1
ATOM 2255 O O . LEU A 1 288 ? -33.305 -13.184 16.145 1.00 87.56 288 LEU A O 1
ATOM 2259 N N . THR A 1 289 ? -33.223 -11.404 14.794 1.00 88.62 289 THR A N 1
ATOM 2260 C CA . THR A 1 289 ? -33.965 -10.519 15.712 1.00 88.62 289 THR A CA 1
ATOM 2261 C C . THR A 1 289 ? -35.412 -10.985 15.910 1.00 88.62 289 THR A C 1
ATOM 2263 O O . THR A 1 289 ? -35.931 -10.970 17.031 1.00 88.62 289 THR A O 1
ATOM 2266 N N . ASN A 1 290 ? -36.061 -11.428 14.831 1.00 91.25 290 ASN A N 1
ATOM 2267 C CA . ASN A 1 290 ? -37.425 -11.949 14.875 1.00 91.25 290 ASN A CA 1
ATOM 2268 C C . ASN A 1 290 ? -37.499 -13.284 15.633 1.00 91.25 290 ASN A C 1
ATOM 2270 O O . ASN A 1 290 ? -38.423 -13.479 16.419 1.00 91.25 290 ASN A O 1
ATOM 2274 N N . GLU A 1 291 ? -36.518 -14.171 15.440 1.00 92.44 291 GLU A N 1
ATOM 2275 C CA . GLU A 1 291 ? -36.423 -15.455 16.147 1.00 92.44 291 GLU A CA 1
ATOM 2276 C C . GLU A 1 291 ? -36.254 -15.259 17.659 1.00 92.44 291 GLU A C 1
ATOM 2278 O O . GLU A 1 291 ? -37.007 -15.843 18.439 1.00 92.44 291 GLU A O 1
ATOM 2283 N N . VAL A 1 292 ? -35.349 -14.370 18.087 1.00 90.38 292 VAL A N 1
ATOM 2284 C CA . VAL A 1 292 ? -35.164 -14.042 19.514 1.00 90.38 292 VAL A CA 1
ATOM 2285 C C . VAL A 1 292 ? -36.453 -13.482 20.123 1.00 90.38 292 VAL A C 1
ATOM 2287 O O . VAL A 1 292 ? -36.882 -13.943 21.174 1.00 90.38 292 VAL A O 1
ATOM 2290 N N . SER A 1 293 ? -37.131 -12.567 19.421 1.00 88.94 293 SER A N 1
ATOM 2291 C CA . SER A 1 293 ? -38.391 -11.970 19.896 1.00 88.94 293 SER A CA 1
ATOM 2292 C C . SER A 1 293 ? -39.540 -12.980 20.021 1.00 88.94 293 SER A C 1
ATOM 2294 O O . SER A 1 293 ? -40.506 -12.725 20.741 1.00 88.94 293 SER A O 1
ATOM 2296 N N . SER A 1 294 ? -39.473 -14.098 19.292 1.00 90.81 294 SER A N 1
ATOM 2297 C CA . SER A 1 294 ? -40.495 -15.148 19.326 1.00 90.81 294 SER A CA 1
ATOM 2298 C C . SER A 1 294 ? -40.311 -16.158 20.462 1.00 90.81 294 SER A C 1
ATOM 2300 O O . SER A 1 294 ? -41.304 -16.733 20.891 1.00 90.81 294 SER A O 1
ATOM 2302 N N . ASN A 1 295 ? -39.089 -16.334 20.978 1.00 87.25 295 ASN A N 1
ATOM 2303 C CA . ASN A 1 295 ? -38.795 -17.266 22.077 1.00 87.25 295 ASN A CA 1
ATOM 2304 C C . ASN A 1 295 ? -39.115 -16.707 23.474 1.00 87.25 295 ASN A C 1
ATOM 2306 O O . ASN A 1 295 ? -39.220 -17.481 24.420 1.00 87.25 295 ASN A O 1
ATOM 2310 N N . ASP A 1 296 ? -39.273 -15.388 23.611 1.00 77.44 296 ASP A N 1
ATOM 2311 C CA . ASP A 1 296 ? -39.607 -14.728 24.883 1.00 77.44 296 ASP A CA 1
ATOM 2312 C C . ASP A 1 296 ? -41.129 -14.661 25.163 1.00 77.44 296 ASP A C 1
ATOM 2314 O O . ASP A 1 296 ? -41.556 -14.012 26.122 1.00 77.44 296 ASP A O 1
ATOM 2318 N N . ARG A 1 297 ? -41.964 -15.298 24.329 1.00 63.66 297 ARG A N 1
ATOM 2319 C CA . ARG A 1 297 ? -43.423 -15.414 24.515 1.00 63.66 297 ARG A CA 1
ATOM 2320 C C . ARG A 1 297 ? -43.824 -16.832 24.885 1.00 63.66 297 ARG A C 1
ATOM 2322 O O . ARG A 1 297 ? -44.735 -16.951 25.732 1.00 63.66 297 ARG A O 1
#

Foldseek 3Di:
DDDPPPPPPPPPPPPPPPPVVVVVVVVVVLVVVLVPDPDDPVVSVVVVVVVLVVVLVVLVCCCVVVVCVVLVCVVVVVCVVQPPPVLVVVLVVLVVLLVPPDPVQEPPVLSVLLSVLLNVLSVLLSVLVVQLSVLVSLLSVLVSQLVSLVVLLVVLVVVCVVCDVVRPPDPVSVVSNVVSNVSNCVSVLCCVQFVSVQLNVLSVVLSVLSVVLSVVSVVVSVVLVVVVVVLVVPPPDPDPVSVVVSVVSSCVSVVVSVVSVVSCVVSVDNDTDGDPVSDDDVVVVVVVVVVVVVVVD

Solvent-accessible surface area (backbone atoms only — not comparable to full-atom values): 16314 Å² total; per-residue (Å²): 134,88,78,80,74,75,73,77,72,69,78,80,73,74,68,81,69,74,56,60,67,60,55,52,48,52,53,50,52,54,50,52,54,61,69,70,53,92,58,58,73,72,53,50,52,52,52,52,50,50,51,51,51,49,49,52,50,48,50,43,46,45,52,52,52,48,37,50,51,47,51,32,52,58,43,47,52,50,42,51,61,54,66,58,63,43,46,59,52,48,50,48,51,50,49,51,56,58,65,68,48,63,76,91,60,45,60,68,68,58,56,52,50,52,52,53,51,52,53,50,39,52,54,48,23,54,50,27,46,53,50,23,53,51,35,49,53,52,46,52,54,26,54,50,49,16,50,53,18,44,54,53,21,53,57,37,46,54,57,37,65,74,57,32,79,91,64,48,85,56,62,69,53,56,52,51,23,54,52,22,44,50,46,18,54,53,28,52,47,47,45,59,29,43,28,29,68,58,24,30,54,46,20,47,50,50,23,51,51,31,51,51,51,51,52,51,53,51,51,49,55,53,52,50,52,54,53,50,53,52,57,67,70,53,69,86,64,94,47,77,64,58,59,54,52,51,58,57,58,47,53,45,61,58,58,48,52,53,50,50,50,52,52,49,61,75,64,72,70,81,64,75,50,68,39,72,86,71,52,81,57,66,68,60,54,49,51,54,53,52,54,57,65,59,72,80,110

Secondary structure (DSSP, 8-state):
-------------------HHHHHHHHHHHHHHHHH----HHHHHHHHHHHHHHHHHHHHIIIIIIHHHHHHHHHHHHHHHHHTHHHHHHHHHHHHHHHHS-TTTS-HHHHHHHHHHHHHHHHHHHHHHHHHHHHHHHHHHHHHHHHHHHHHHHHHHHHHHHH-STT---HHHHHHHHHHHHHHHHHHHHHHHTTHHHHHHHHHHHHHHHHHHHHHHHHHHHHHHHHHHHHHHT-SS--HHHHHHHHHHHHHHHHHHHHHHHHHHHT--------GGGSPPHHHHHHHHHHHHHHT-